Protein AF-A0A671M899-F1 (afdb_monomer)

Nearest PDB structures (foldseek):
  8any-assembly1_AP  TM=9.718E-01  e=7.299E-13  Homo sapiens
  8csq-assembly1_P  TM=9.577E-01  e=1.074E-12  Homo sapiens
  7pnt-assembly1_P  TM=9.454E-01  e=8.853E-13  Mus musculus
  8csp-assembly1_P  TM=9.654E-01  e=3.207E-12  Homo sapiens
  6ydw-assembly1_AR  TM=9.654E-01  e=4.424E-12  Sus scrofa

Secondary structure (DSSP, 8-state):
--SSSSSSSSSSSSHHHHHHHHHHHHHHHHHHHHHHTTSS-TTHHHHHHHHHHHHS-----------------TTTHHHHHHHHHSPP----TTPPPPPPPTTTTS---TT-HHHHHTTB-TTT-PBPPHHHH---HHHHHHHHHHHHHHHHTTSS-SSS--GGGTTS--TT------

Organism: NCBI:txid1608454

Structure (mmCIF, N/CA/C/O backbone):
data_AF-A0A671M899-F1
#
_entry.id   AF-A0A671M899-F1
#
loop_
_atom_site.group_PDB
_atom_site.id
_atom_site.type_symbol
_atom_site.label_atom_id
_atom_site.label_alt_id
_atom_site.label_comp_id
_atom_site.label_asym_id
_atom_site.label_entity_id
_atom_site.label_seq_id
_atom_site.pdbx_PDB_ins_code
_atom_site.Cartn_x
_atom_site.Cartn_y
_atom_site.Cartn_z
_atom_site.occupancy
_atom_site.B_iso_or_equiv
_atom_site.auth_seq_id
_atom_site.auth_comp_id
_atom_site.auth_asym_id
_atom_site.auth_atom_id
_atom_site.pdbx_PDB_model_num
ATOM 1 N N . MET A 1 1 ? -84.844 -19.244 59.904 1.00 45.00 1 MET A N 1
ATOM 2 C CA . MET A 1 1 ? -83.702 -19.918 59.243 1.00 45.00 1 MET A CA 1
ATOM 3 C C . MET A 1 1 ? -84.105 -20.244 57.817 1.00 45.00 1 MET A C 1
ATOM 5 O O . MET A 1 1 ? -85.262 -20.570 57.625 1.00 45.00 1 MET A O 1
ATOM 9 N N . HIS A 1 2 ? -83.164 -20.160 56.875 1.00 42.81 2 HIS A N 1
ATOM 10 C CA . HIS A 1 2 ? -83.337 -20.253 55.416 1.00 42.81 2 HIS A CA 1
ATOM 11 C C . HIS A 1 2 ? -83.950 -19.025 54.746 1.00 42.81 2 HIS A C 1
ATOM 13 O O . HIS A 1 2 ? -85.154 -18.964 54.584 1.00 42.81 2 HIS A O 1
ATOM 19 N N . LEU A 1 3 ? -83.096 -18.075 54.341 1.00 40.50 3 LEU A N 1
ATOM 20 C CA . LEU A 1 3 ? -83.142 -17.388 53.032 1.00 40.50 3 LEU A CA 1
ATOM 21 C C . LEU A 1 3 ? -81.912 -16.453 52.849 1.00 40.50 3 LEU A C 1
ATOM 23 O O . LEU A 1 3 ? -82.022 -15.339 52.360 1.00 40.50 3 LEU A O 1
ATOM 27 N N . GLN A 1 4 ? -80.707 -16.903 53.235 1.00 41.50 4 GLN A N 1
ATOM 28 C CA . GLN A 1 4 ? -79.432 -16.211 52.929 1.00 41.50 4 GLN A CA 1
ATOM 29 C C . GLN A 1 4 ? -78.474 -17.037 52.045 1.00 41.50 4 GLN A C 1
ATOM 31 O O . GLN A 1 4 ? -77.418 -16.551 51.656 1.00 41.50 4 GLN A O 1
ATOM 36 N N . ASN A 1 5 ? -78.849 -18.259 51.650 1.00 44.91 5 ASN A N 1
ATOM 37 C CA . ASN A 1 5 ? -77.944 -19.184 50.950 1.00 44.91 5 ASN A CA 1
ATOM 38 C C . ASN A 1 5 ? -78.045 -19.192 49.413 1.00 44.91 5 ASN A C 1
ATOM 40 O O . ASN A 1 5 ? -77.385 -20.010 48.783 1.00 44.91 5 ASN A O 1
ATOM 44 N N . LEU A 1 6 ? -78.811 -18.289 48.785 1.00 43.47 6 LEU A N 1
ATOM 45 C CA . LEU A 1 6 ? -78.936 -18.262 47.315 1.00 43.47 6 LEU A CA 1
ATOM 46 C C . LEU A 1 6 ? -78.194 -17.110 46.615 1.00 43.47 6 LEU A C 1
ATOM 48 O O . LEU A 1 6 ? -77.945 -17.212 45.419 1.00 43.47 6 LEU A O 1
ATOM 52 N N . TYR A 1 7 ? -77.751 -16.068 47.328 1.00 40.59 7 TYR A N 1
ATOM 53 C CA . TYR A 1 7 ? -76.970 -14.977 46.714 1.00 40.59 7 TYR A CA 1
ATOM 54 C C . TYR A 1 7 ? -75.448 -15.202 46.727 1.00 40.59 7 TYR A C 1
ATOM 56 O O . TYR A 1 7 ? -74.736 -14.600 45.929 1.00 40.59 7 TYR A O 1
ATOM 64 N N . ASN A 1 8 ? -74.941 -16.118 47.559 1.00 37.00 8 ASN A N 1
ATOM 65 C CA . ASN A 1 8 ? -73.504 -16.419 47.629 1.00 37.00 8 ASN A CA 1
ATOM 66 C C . ASN A 1 8 ? -73.017 -17.446 46.594 1.00 37.00 8 ASN A C 1
ATOM 68 O O . ASN A 1 8 ? -71.815 -17.554 46.373 1.00 37.00 8 ASN A O 1
ATOM 72 N N . TYR A 1 9 ? -73.916 -18.157 45.905 1.00 42.44 9 TYR A N 1
ATOM 73 C CA . TYR A 1 9 ? -73.515 -19.130 44.878 1.00 42.44 9 TYR A CA 1
ATOM 74 C C . TYR A 1 9 ? -73.334 -18.534 43.476 1.00 42.44 9 TYR A C 1
ATOM 76 O O . TYR A 1 9 ? -72.800 -19.209 42.602 1.00 42.44 9 TYR A O 1
ATOM 84 N N . LYS A 1 10 ? -73.728 -17.271 43.250 1.00 39.06 10 LYS A N 1
ATOM 85 C CA . LYS A 1 10 ? -73.585 -16.617 41.937 1.00 39.06 10 LYS A CA 1
ATOM 86 C C . LYS A 1 10 ? -72.379 -15.678 41.825 1.00 39.06 10 LYS A C 1
ATOM 88 O O . LYS A 1 10 ? -71.948 -15.401 40.720 1.00 39.06 10 LYS A O 1
ATOM 93 N N . ILE A 1 11 ? -71.769 -15.274 42.943 1.00 37.56 11 ILE A N 1
ATOM 94 C CA . ILE A 1 11 ? -70.568 -14.409 42.954 1.00 37.56 11 ILE A CA 1
ATOM 95 C C . ILE A 1 11 ? -69.258 -15.229 42.919 1.00 37.56 11 ILE A C 1
ATOM 97 O O . ILE A 1 11 ? -68.191 -14.701 42.609 1.00 37.56 11 ILE A O 1
ATOM 101 N N . PHE A 1 12 ? -69.316 -16.548 43.142 1.00 33.88 12 PHE A N 1
ATOM 102 C CA . PHE A 1 12 ? -68.140 -17.427 43.061 1.00 33.88 12 PHE A CA 1
ATOM 103 C C . PHE A 1 12 ? -67.795 -17.886 41.626 1.00 33.88 12 PHE A C 1
ATOM 105 O O . PHE A 1 12 ? -66.789 -18.560 41.426 1.00 33.88 12 PHE A O 1
ATOM 112 N N . SER A 1 13 ? -68.591 -17.513 40.615 1.00 44.88 13 SER A N 1
ATOM 113 C CA . SER A 1 13 ? -68.366 -17.921 39.217 1.00 44.88 13 SER A CA 1
ATOM 114 C C . SER A 1 13 ? -67.675 -16.861 38.345 1.00 44.88 13 SER A C 1
ATOM 116 O O . SER A 1 13 ? -67.158 -17.208 37.284 1.00 44.88 13 SER A O 1
ATOM 118 N N . ASP A 1 14 ? -67.597 -15.599 38.781 1.00 48.31 14 ASP A N 1
ATOM 119 C CA . ASP A 1 14 ? -67.165 -14.496 37.900 1.00 48.31 14 ASP A CA 1
ATOM 120 C C . ASP A 1 14 ? -65.704 -14.054 38.121 1.00 48.31 14 ASP A C 1
ATOM 122 O O . ASP A 1 14 ? -65.098 -13.428 37.252 1.00 48.31 14 ASP A O 1
ATOM 126 N N . ASN A 1 15 ? -65.078 -14.455 39.235 1.00 48.59 15 ASN A N 1
ATOM 127 C CA . ASN A 1 15 ? -63.686 -14.097 39.548 1.00 48.59 15 ASN A CA 1
ATOM 128 C C . ASN A 1 15 ? -62.639 -15.071 38.973 1.00 48.59 15 ASN A C 1
ATOM 130 O O . ASN A 1 15 ? -61.484 -14.688 38.801 1.00 48.59 15 ASN A O 1
ATOM 134 N N . CYS A 1 16 ? -63.015 -16.310 38.624 1.00 48.72 16 CYS A N 1
ATOM 135 C CA . CYS A 1 16 ? -62.100 -17.250 37.956 1.00 48.72 16 CYS A CA 1
ATOM 136 C C . CYS A 1 16 ? -61.910 -16.921 36.469 1.00 48.72 16 CYS A C 1
ATOM 138 O O . CYS A 1 16 ? -60.809 -17.072 35.940 1.00 48.72 16 CYS A O 1
ATOM 140 N N . SER A 1 17 ? -62.952 -16.409 35.809 1.00 56.75 17 SER A N 1
ATOM 141 C CA . SER A 1 17 ? -62.917 -16.042 34.389 1.00 56.75 17 SER A CA 1
ATOM 142 C C . SER A 1 17 ? -61.986 -14.857 34.126 1.00 56.75 17 SER A C 1
ATOM 144 O O . SER A 1 17 ? -61.227 -14.873 33.163 1.00 56.75 17 SER A O 1
ATOM 146 N N . ILE A 1 18 ? -61.964 -13.859 35.016 1.00 62.44 18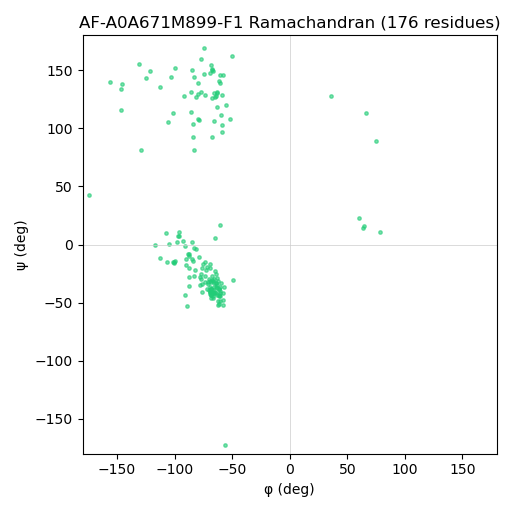 ILE A N 1
ATOM 147 C CA . ILE A 1 18 ? -61.099 -12.675 34.880 1.00 62.44 18 ILE A CA 1
ATOM 148 C C . ILE A 1 18 ? -59.623 -13.038 35.085 1.00 62.44 18 ILE A C 1
ATOM 150 O O . ILE A 1 18 ? -58.772 -12.572 34.332 1.00 62.44 18 ILE A O 1
ATOM 154 N N . ILE A 1 19 ? -59.308 -13.906 36.053 1.00 64.06 19 ILE A N 1
ATOM 155 C CA . ILE A 1 19 ? -57.927 -14.342 36.321 1.00 64.06 19 ILE A CA 1
ATOM 156 C C . ILE A 1 19 ? -57.396 -15.202 35.167 1.00 64.06 19 ILE A C 1
ATOM 158 O O . ILE A 1 19 ? -56.259 -15.010 34.734 1.00 64.06 19 ILE A O 1
ATOM 162 N N . LEU A 1 20 ? -58.223 -16.098 34.619 1.00 62.22 20 LEU A N 1
ATOM 163 C CA . LEU A 1 20 ? -57.879 -16.880 33.430 1.00 62.22 20 LEU A CA 1
ATOM 164 C C . LEU A 1 20 ? -57.673 -15.988 32.206 1.00 62.22 20 LEU A C 1
ATOM 166 O O . LEU A 1 20 ? -56.679 -16.154 31.508 1.00 62.22 20 LEU A O 1
ATOM 170 N N . LEU A 1 21 ? -58.538 -14.996 31.980 1.00 63.69 21 LEU A N 1
ATOM 171 C CA . LEU A 1 21 ? -58.365 -14.039 30.887 1.00 63.69 21 LEU A CA 1
ATOM 172 C C . LEU A 1 21 ? -57.105 -13.184 31.061 1.00 63.69 21 LEU A C 1
ATOM 174 O O . LEU A 1 21 ? -56.418 -12.937 30.077 1.00 63.69 21 LEU A O 1
ATOM 178 N N . TYR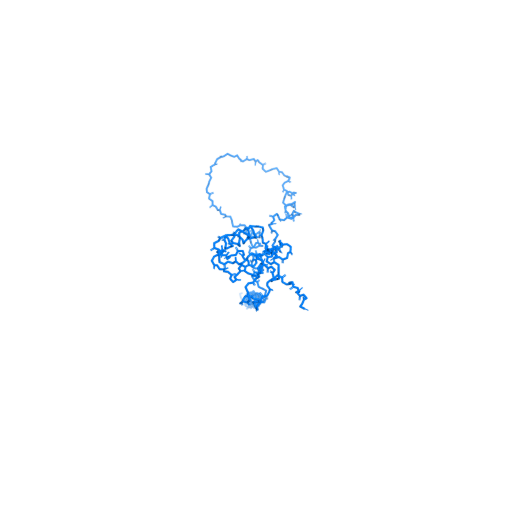 A 1 22 ? -56.739 -12.801 32.288 1.00 66.88 22 TYR A N 1
ATOM 179 C CA . TYR A 1 22 ? -55.498 -12.067 32.559 1.00 66.88 22 TYR A CA 1
ATOM 180 C C . TYR A 1 22 ? -54.251 -12.922 32.293 1.00 66.88 22 TYR A C 1
ATOM 182 O O . TYR A 1 22 ? -53.292 -12.449 31.685 1.00 66.88 22 TYR A O 1
ATOM 190 N N . PHE A 1 23 ? -54.265 -14.198 32.689 1.00 71.00 23 PHE A N 1
ATOM 191 C CA . PHE A 1 23 ? -53.175 -15.135 32.398 1.00 71.00 23 PHE A CA 1
ATOM 192 C C . PHE A 1 23 ? -53.051 -15.429 30.906 1.00 71.00 23 PHE A C 1
ATOM 194 O O . PHE A 1 23 ? -51.948 -15.447 30.369 1.00 71.00 23 PHE A O 1
ATOM 201 N N . ILE A 1 24 ? -54.180 -15.601 30.227 1.00 71.75 24 ILE A N 1
ATOM 202 C CA . ILE A 1 24 ? -54.243 -15.800 28.784 1.00 71.75 24 ILE A CA 1
ATOM 203 C C . ILE A 1 24 ? -53.736 -14.546 28.054 1.00 71.75 24 ILE A C 1
ATOM 205 O O . ILE A 1 24 ? -52.928 -14.668 27.139 1.00 71.75 24 ILE A O 1
ATOM 209 N N . PHE A 1 25 ? -54.094 -13.340 28.505 1.00 71.88 25 PHE A N 1
ATOM 210 C CA . PHE A 1 25 ? -53.586 -12.083 27.946 1.00 71.88 25 PHE A CA 1
ATOM 211 C C . PHE A 1 25 ? -52.075 -11.920 28.166 1.00 71.88 25 PHE A C 1
ATOM 213 O O . PHE A 1 25 ? -51.365 -11.520 27.248 1.00 71.88 25 PHE A O 1
ATOM 220 N N . ILE A 1 26 ? -51.552 -12.290 29.342 1.00 74.94 26 ILE A N 1
ATOM 221 C CA . ILE A 1 26 ? -50.107 -12.277 29.617 1.00 74.94 26 ILE A CA 1
ATOM 222 C C . ILE A 1 26 ? -49.370 -13.307 28.756 1.00 74.94 26 ILE A C 1
ATOM 224 O O . ILE A 1 26 ? -48.317 -12.986 28.212 1.00 74.94 26 ILE A O 1
ATOM 228 N N . ILE A 1 27 ? -49.918 -14.512 28.581 1.00 74.38 27 ILE A N 1
ATOM 229 C CA . ILE A 1 27 ? -49.317 -15.552 27.737 1.00 74.38 27 ILE A CA 1
ATOM 230 C C . ILE A 1 27 ? -49.346 -15.133 26.264 1.00 74.38 27 ILE A C 1
ATOM 232 O O . ILE A 1 27 ? -48.318 -15.237 25.601 1.00 74.38 27 ILE A O 1
ATOM 236 N N . TYR A 1 28 ? -50.456 -14.587 25.760 1.00 66.88 28 TYR A N 1
ATOM 237 C CA . TYR A 1 28 ? -50.531 -14.082 24.386 1.00 66.88 28 TYR A CA 1
ATOM 238 C C . TYR A 1 28 ? -49.627 -12.869 24.160 1.00 66.88 28 TYR A C 1
ATOM 240 O O . TYR A 1 28 ? -48.992 -12.780 23.114 1.00 66.88 28 TYR A O 1
ATOM 248 N N . HIS A 1 29 ? -49.485 -11.971 25.137 1.00 68.25 29 HIS A N 1
ATOM 249 C CA . HIS A 1 29 ? -48.561 -10.841 25.038 1.00 68.25 29 HIS A CA 1
ATOM 250 C C . HIS A 1 29 ? -47.092 -11.301 25.087 1.00 68.25 29 HIS A C 1
ATOM 252 O O . HIS A 1 29 ? -46.253 -10.779 24.358 1.00 68.25 29 HIS A O 1
ATOM 258 N N . TRP A 1 30 ? -46.769 -12.327 25.882 1.00 60.72 30 TRP A N 1
ATOM 259 C CA . TRP A 1 30 ? -45.437 -12.945 25.910 1.00 60.72 30 TRP A CA 1
ATOM 260 C C . TRP A 1 30 ? -45.132 -13.704 24.606 1.00 60.72 30 TRP A C 1
ATOM 262 O O . TRP A 1 30 ? -44.017 -13.630 24.082 1.00 60.72 30 TRP A O 1
ATOM 272 N N . PHE A 1 31 ? -46.130 -14.383 24.038 1.00 56.78 31 PHE A N 1
ATOM 273 C CA . PHE A 1 31 ? -46.022 -15.096 22.767 1.00 56.78 31 PHE A CA 1
ATOM 274 C C . PHE A 1 31 ? -45.848 -14.123 21.586 1.00 56.78 31 PHE A C 1
ATOM 276 O O . PHE A 1 31 ? -44.929 -14.283 20.787 1.00 56.78 31 PHE A O 1
ATOM 283 N N . PHE A 1 32 ? -46.615 -13.029 21.553 1.00 50.47 32 PHE A N 1
ATOM 284 C CA . PHE A 1 32 ? -46.525 -11.987 20.521 1.00 50.47 32 PHE A CA 1
ATOM 285 C C . PHE A 1 32 ? -45.213 -11.177 20.586 1.00 50.47 32 PHE A C 1
ATOM 287 O O . PHE A 1 32 ? -44.642 -10.791 19.561 1.00 50.47 32 PHE A O 1
ATOM 294 N N . ILE A 1 33 ? -44.659 -10.976 21.788 1.00 57.41 33 ILE A N 1
ATOM 295 C CA . ILE A 1 33 ? -43.305 -10.422 21.958 1.00 57.41 33 ILE A CA 1
ATOM 296 C C . ILE A 1 33 ? -42.228 -11.395 21.442 1.00 57.41 33 ILE A C 1
ATOM 298 O O . ILE A 1 33 ? -41.169 -10.952 21.001 1.00 57.41 33 ILE A O 1
ATOM 302 N N . SER A 1 34 ? -42.475 -12.708 21.440 1.00 53.78 34 SER A N 1
ATOM 303 C CA . SER A 1 34 ? -41.485 -13.687 20.968 1.00 53.78 34 SER A CA 1
ATOM 304 C C . SER A 1 34 ? -41.407 -13.765 19.437 1.00 53.78 34 SER A C 1
ATOM 306 O O . SER A 1 34 ? -40.308 -13.900 18.900 1.00 53.78 34 SER A O 1
ATOM 308 N N . GLU A 1 35 ? -42.520 -13.592 18.716 1.00 48.84 35 GLU A N 1
ATOM 309 C CA . GLU A 1 35 ? -42.527 -13.592 17.240 1.00 48.84 35 GLU A CA 1
ATOM 310 C C . GLU A 1 35 ? -41.935 -12.310 16.630 1.00 48.84 35 GLU A C 1
ATOM 312 O O . GLU A 1 35 ? -41.248 -12.358 15.607 1.00 48.84 35 GLU A O 1
ATOM 317 N N . THR A 1 36 ? -42.095 -11.159 17.290 1.00 46.78 36 THR A N 1
ATOM 318 C CA . THR A 1 36 ? -41.558 -9.872 16.803 1.00 46.78 36 THR A CA 1
ATOM 319 C C . THR A 1 36 ? -40.041 -9.717 16.992 1.00 46.78 36 THR A C 1
ATOM 321 O O . THR A 1 36 ? -39.410 -8.899 16.318 1.00 46.78 36 THR A O 1
ATOM 324 N N . PHE A 1 37 ? -39.410 -10.541 17.836 1.00 48.31 37 PHE A N 1
ATOM 325 C CA . PHE A 1 37 ? -37.958 -10.523 18.059 1.00 48.31 37 PHE A CA 1
ATOM 326 C C . PHE A 1 37 ? -37.140 -11.230 16.967 1.00 48.31 37 PHE A C 1
ATOM 328 O O . PHE A 1 37 ? -35.918 -11.081 16.934 1.00 48.31 37 PHE A O 1
ATOM 335 N N . CYS A 1 38 ? -37.777 -11.969 16.052 1.00 48.34 38 CYS A N 1
ATOM 336 C CA . CYS A 1 38 ? -37.057 -12.740 15.036 1.00 48.34 38 CYS A CA 1
ATOM 337 C C . CYS A 1 38 ? -36.655 -11.913 13.795 1.00 48.34 38 CYS A C 1
ATOM 339 O O . CYS A 1 38 ? -35.795 -12.343 13.029 1.00 48.34 38 CYS A O 1
ATOM 341 N N . GLN A 1 39 ? -37.221 -10.711 13.607 1.00 45.81 39 GLN A N 1
ATOM 342 C CA . GLN A 1 39 ? -36.907 -9.834 12.464 1.00 45.81 39 GLN A CA 1
ATOM 343 C C . GLN A 1 39 ? -35.929 -8.693 12.783 1.00 45.81 39 GLN A C 1
ATOM 345 O O . GLN A 1 39 ? -35.345 -8.110 11.869 1.00 45.81 39 GLN A O 1
ATOM 350 N N . LEU A 1 40 ? -35.682 -8.384 14.060 1.00 47.16 40 LEU A N 1
ATOM 351 C CA . LEU A 1 40 ? -34.706 -7.369 14.457 1.00 47.16 40 LEU A CA 1
ATOM 352 C C . LEU A 1 40 ? -33.452 -8.038 15.019 1.00 47.16 40 LEU A C 1
ATOM 354 O O . LEU A 1 40 ? -33.434 -8.537 16.138 1.00 47.16 40 LEU A O 1
ATOM 358 N N . GLY A 1 41 ? -32.393 -8.034 14.207 1.00 52.12 41 GLY A N 1
ATOM 359 C CA . GLY A 1 41 ? -31.116 -8.688 14.485 1.00 52.12 41 GLY A CA 1
ATOM 360 C C . GLY A 1 41 ? -30.404 -8.278 15.795 1.00 52.12 41 GLY A C 1
ATOM 361 O O . GLY A 1 41 ? -30.906 -7.494 16.603 1.00 52.12 41 GLY A O 1
ATOM 362 N N . PRO A 1 42 ? -29.158 -8.749 16.009 1.00 57.19 42 PRO A N 1
ATOM 363 C CA . PRO A 1 42 ? -28.474 -8.823 17.315 1.00 57.19 42 PRO A CA 1
ATOM 364 C C . PRO A 1 42 ? -28.162 -7.482 18.016 1.00 57.19 42 PRO A C 1
ATOM 366 O O . PRO A 1 42 ? -27.497 -7.463 19.052 1.00 57.19 42 PRO A O 1
ATOM 369 N N . LYS A 1 43 ? -28.613 -6.346 17.475 1.00 51.44 43 LYS A N 1
ATOM 370 C CA . LYS A 1 43 ? -28.422 -5.008 18.050 1.00 51.44 43 LYS A CA 1
ATOM 371 C C . LYS A 1 43 ? -29.464 -4.658 19.123 1.00 51.44 43 LYS A C 1
ATOM 373 O O . LYS A 1 43 ? -29.129 -3.904 20.034 1.00 51.44 43 LYS A O 1
ATOM 378 N N . LEU A 1 44 ? -30.677 -5.228 19.079 1.00 48.03 44 LEU A N 1
ATOM 379 C CA . LEU A 1 44 ? -31.740 -4.904 20.049 1.00 48.03 44 LEU A CA 1
ATOM 380 C C . LEU A 1 44 ? -31.565 -5.585 21.417 1.00 48.03 44 LEU A C 1
ATOM 382 O O . LEU A 1 44 ? -31.970 -5.041 22.445 1.00 48.03 44 LEU A O 1
ATOM 386 N N . THR A 1 45 ? -30.911 -6.748 21.464 1.00 56.72 45 THR A N 1
ATOM 387 C CA . THR A 1 45 ? -30.773 -7.556 22.690 1.00 56.72 45 THR A CA 1
ATOM 388 C C . THR A 1 45 ? -29.904 -6.886 23.759 1.00 56.72 45 THR A C 1
ATOM 390 O O . THR A 1 45 ? -30.157 -7.048 24.954 1.00 56.72 45 THR A O 1
ATOM 393 N N . LYS A 1 46 ? -28.915 -6.069 23.364 1.00 57.06 46 LYS A N 1
ATOM 394 C CA . LYS A 1 46 ? -28.097 -5.279 24.304 1.00 57.06 46 LYS A CA 1
ATOM 395 C C . LYS A 1 46 ? -28.894 -4.154 24.962 1.00 57.06 46 LYS A C 1
ATOM 397 O O . LYS A 1 46 ? -28.750 -3.938 26.162 1.00 57.06 46 LYS A O 1
ATOM 402 N N . VAL A 1 47 ? -29.744 -3.474 24.194 1.00 59.06 47 VAL A N 1
ATOM 403 C CA . VAL A 1 47 ? -30.564 -2.357 24.686 1.00 59.06 47 VAL A CA 1
ATOM 404 C C . VAL A 1 47 ? -31.641 -2.871 25.646 1.00 59.06 47 VAL A C 1
ATOM 406 O O . VAL A 1 47 ? -31.808 -2.316 26.729 1.00 59.06 47 VAL A O 1
ATOM 409 N N . PHE A 1 48 ? -32.288 -3.995 25.320 1.00 57.38 48 PHE A N 1
ATOM 410 C CA . PHE A 1 48 ? -33.323 -4.598 26.168 1.00 57.38 48 PHE A CA 1
ATOM 411 C C . PHE A 1 48 ? -32.762 -5.137 27.499 1.00 57.38 48 PHE A C 1
ATOM 413 O O . PHE A 1 48 ? -33.324 -4.901 28.569 1.00 57.38 48 PHE A O 1
ATOM 420 N N . ARG A 1 49 ? -31.588 -5.790 27.464 1.00 58.84 49 ARG A N 1
ATOM 421 C CA . ARG A 1 49 ? -30.883 -6.264 28.671 1.00 58.84 49 ARG A CA 1
ATOM 422 C C . ARG A 1 49 ? -30.381 -5.114 29.552 1.00 58.84 49 ARG A C 1
ATOM 424 O O . ARG A 1 49 ? -30.314 -5.262 30.770 1.00 58.84 49 ARG A O 1
ATOM 431 N N . MET A 1 50 ? -30.034 -3.974 28.952 1.00 60.34 50 MET A N 1
ATOM 432 C CA . MET A 1 50 ? -29.667 -2.755 29.676 1.00 60.34 50 MET A CA 1
ATOM 433 C C . MET A 1 50 ? -30.877 -2.147 30.397 1.00 60.34 50 MET A C 1
ATOM 435 O O . MET A 1 50 ? -30.775 -1.844 31.583 1.00 60.34 50 MET A O 1
ATOM 439 N N . TYR A 1 51 ? -32.029 -2.044 29.723 1.00 55.81 51 TYR A N 1
ATOM 440 C CA . TYR A 1 51 ? -33.265 -1.517 30.315 1.00 55.81 51 TYR A CA 1
ATOM 441 C C . TYR A 1 51 ? -33.743 -2.338 31.521 1.00 55.81 51 TYR A C 1
ATOM 443 O O . TYR A 1 51 ? -34.086 -1.766 32.554 1.00 55.81 51 TYR A O 1
ATOM 451 N N . LEU A 1 52 ? -33.680 -3.673 31.445 1.00 62.50 52 LEU A N 1
ATOM 452 C CA . LEU A 1 52 ? -34.039 -4.548 32.571 1.00 62.50 52 LEU A CA 1
ATOM 453 C C . LEU A 1 52 ? -33.125 -4.371 33.798 1.00 62.50 52 LEU A C 1
ATOM 455 O O . LEU A 1 52 ? -33.608 -4.436 34.924 1.00 62.50 52 LEU A O 1
ATOM 459 N N . ASN A 1 53 ? -31.830 -4.099 33.606 1.00 58.28 53 ASN A N 1
ATOM 460 C CA . ASN A 1 53 ? -30.900 -3.852 34.718 1.00 58.28 53 ASN A CA 1
ATOM 461 C C . ASN A 1 53 ? -31.097 -2.478 35.381 1.00 58.28 53 ASN A C 1
ATOM 463 O O . ASN A 1 53 ? -30.773 -2.328 36.558 1.00 58.28 53 ASN A O 1
ATOM 467 N N . ILE A 1 54 ? -31.609 -1.489 34.639 1.00 63.75 54 ILE A N 1
ATOM 468 C CA . ILE A 1 54 ? -31.967 -0.164 35.169 1.00 63.75 54 ILE A CA 1
ATOM 469 C C . ILE A 1 54 ? -33.285 -0.243 35.958 1.00 63.75 54 ILE A C 1
ATOM 471 O O . ILE A 1 54 ? -33.385 0.343 37.032 1.00 63.75 54 ILE A O 1
ATOM 475 N N . LEU A 1 55 ? -34.273 -0.995 35.457 1.00 54.66 55 LEU A N 1
ATOM 476 C CA . LEU A 1 55 ? -35.592 -1.149 36.090 1.00 54.66 55 LEU A CA 1
ATOM 477 C C . LEU A 1 55 ? -35.592 -2.105 37.297 1.00 54.66 55 LEU A C 1
ATOM 479 O O . LEU A 1 55 ? -36.362 -1.899 38.231 1.00 54.66 55 LEU A O 1
ATOM 483 N N . PHE A 1 56 ? -34.713 -3.113 37.321 1.00 45.53 56 PHE A N 1
ATOM 484 C CA . PHE A 1 56 ? -34.574 -4.057 38.434 1.00 45.53 56 PHE A CA 1
ATOM 485 C C . PHE A 1 56 ? -33.107 -4.175 38.879 1.00 45.53 56 PHE A C 1
ATOM 487 O O . PHE A 1 56 ? -32.412 -5.128 38.505 1.00 45.53 56 PHE A O 1
ATOM 494 N N . PRO A 1 57 ? -32.596 -3.244 39.708 1.00 48.38 57 PRO A N 1
ATOM 495 C CA . PRO A 1 57 ? -31.273 -3.392 40.293 1.00 48.38 57 PRO A CA 1
ATOM 496 C C . PRO A 1 57 ? -31.282 -4.599 41.239 1.00 48.38 57 PRO A C 1
ATOM 498 O O . PRO A 1 57 ? -31.835 -4.558 42.339 1.00 48.38 57 PRO A O 1
ATOM 501 N N . LYS A 1 58 ? -30.663 -5.708 40.816 1.00 49.84 58 LYS A N 1
ATOM 502 C CA . LYS A 1 58 ? -30.459 -6.891 41.660 1.00 49.84 58 LYS A CA 1
ATOM 503 C C . LYS A 1 58 ? -29.651 -6.463 42.888 1.00 49.84 58 LYS A C 1
ATOM 505 O O . LYS A 1 58 ? -28.438 -6.284 42.781 1.00 49.84 58 LYS A O 1
ATOM 510 N N . LYS A 1 59 ? -30.306 -6.300 44.048 1.00 42.72 59 LYS A N 1
ATOM 511 C CA . LYS A 1 59 ? -29.629 -6.109 45.339 1.00 42.72 59 LYS A CA 1
ATOM 512 C C . LYS A 1 59 ? -28.748 -7.327 45.584 1.00 42.72 59 LYS A C 1
ATOM 514 O O . LYS A 1 59 ? -29.205 -8.384 46.010 1.00 42.72 59 LYS A O 1
ATOM 519 N N . ARG A 1 60 ? -27.471 -7.194 45.245 1.00 38.66 60 ARG A N 1
ATOM 520 C CA . ARG A 1 60 ? -26.452 -8.192 45.530 1.00 38.66 60 ARG A CA 1
ATOM 521 C C . ARG A 1 60 ? -25.998 -7.924 46.960 1.00 38.66 60 ARG A C 1
ATOM 523 O O . ARG A 1 60 ? -25.164 -7.059 47.196 1.00 38.66 60 ARG A O 1
ATOM 530 N N . GLY A 1 61 ? -26.622 -8.605 47.916 1.00 39.03 61 GLY A N 1
ATOM 531 C CA . GLY A 1 61 ? -26.164 -8.585 49.298 1.00 39.03 61 GLY A CA 1
ATOM 532 C C . GLY A 1 61 ? -24.783 -9.230 49.407 1.00 39.03 61 GLY A C 1
ATOM 533 O O . GLY A 1 61 ? -24.597 -10.360 48.953 1.00 39.03 61 GLY A O 1
ATOM 534 N N . ARG A 1 62 ? -23.826 -8.519 50.014 1.00 34.91 62 ARG A N 1
ATOM 535 C CA . ARG A 1 62 ? -22.702 -9.112 50.751 1.00 34.91 62 ARG A CA 1
ATOM 536 C C . ARG A 1 62 ? -22.158 -8.109 51.786 1.00 34.91 62 ARG A C 1
ATOM 538 O O . ARG A 1 62 ? -22.124 -6.915 51.522 1.00 34.91 62 ARG A O 1
ATOM 545 N N . SER A 1 63 ? -21.834 -8.674 52.949 1.00 29.89 63 SER A N 1
ATOM 546 C CA . SER A 1 63 ? -21.668 -8.147 54.317 1.00 29.89 63 SER A CA 1
ATOM 547 C C . SER A 1 63 ? -20.781 -6.910 54.583 1.00 29.89 63 SER A C 1
ATOM 549 O O . SER A 1 63 ? -19.918 -6.558 53.788 1.00 29.89 63 SER A O 1
ATOM 551 N N . LEU A 1 64 ? -21.026 -6.325 55.767 1.00 36.62 64 LEU A N 1
ATOM 552 C CA . LEU A 1 64 ? -20.529 -5.089 56.394 1.00 36.62 64 LEU A CA 1
ATOM 553 C C . LEU A 1 64 ? -19.040 -5.071 56.795 1.00 36.62 64 LEU A C 1
ATOM 555 O O . LEU A 1 64 ? -18.544 -6.090 57.262 1.00 36.62 64 LEU A O 1
ATOM 559 N N . THR A 1 65 ? -18.448 -3.866 56.857 1.00 23.34 65 THR A N 1
ATOM 560 C CA . THR A 1 65 ? -17.703 -3.374 58.042 1.00 23.34 65 THR A CA 1
ATOM 561 C C . THR A 1 65 ? -17.856 -1.848 58.208 1.00 23.34 65 THR A C 1
ATOM 563 O O . THR A 1 65 ? -17.444 -1.086 57.343 1.00 23.34 65 THR A O 1
ATOM 566 N N . THR A 1 66 ? -18.487 -1.464 59.322 1.00 28.83 66 THR A N 1
ATOM 567 C CA . THR A 1 66 ? -18.295 -0.312 60.233 1.00 28.83 66 THR A CA 1
ATOM 568 C C . THR A 1 66 ? -17.882 1.090 59.729 1.00 28.83 66 THR A C 1
ATOM 570 O O . THR A 1 66 ? -16.813 1.282 59.164 1.00 28.83 66 THR A O 1
ATOM 573 N N . SER A 1 67 ? -18.688 2.082 60.162 1.00 33.91 67 SER A N 1
ATOM 574 C CA . SER A 1 67 ? -18.531 3.558 60.129 1.00 33.91 67 SER A CA 1
ATOM 575 C C . SER A 1 67 ? -18.527 4.179 58.721 1.00 33.91 67 SER A C 1
ATOM 577 O O . SER A 1 67 ? -17.633 3.928 57.937 1.00 33.91 67 SER A O 1
ATOM 579 N N . GLN A 1 68 ? -19.490 4.986 58.278 1.00 30.50 68 GLN A N 1
ATOM 580 C CA . GLN A 1 68 ? -20.266 6.016 58.962 1.00 30.50 68 GLN A CA 1
ATOM 581 C C . GLN A 1 68 ? -21.687 6.061 58.368 1.00 30.50 68 GLN A C 1
ATOM 583 O O . GLN A 1 68 ? -21.860 6.045 57.151 1.00 30.50 68 GLN A O 1
ATOM 588 N N . GLN A 1 69 ? -22.713 6.114 59.217 1.00 34.47 69 GLN A N 1
ATOM 589 C CA . GLN A 1 69 ? -24.047 6.551 58.804 1.00 34.47 69 GLN A CA 1
ATOM 590 C C . GLN A 1 69 ? -24.065 8.081 58.870 1.00 34.47 69 GLN A C 1
ATOM 592 O O . GLN A 1 69 ? -24.133 8.645 59.959 1.00 34.47 69 GLN A O 1
ATOM 597 N N . GLU A 1 70 ? -23.988 8.754 57.721 1.00 37.44 70 GLU A N 1
ATOM 598 C CA . GLU A 1 70 ? -24.413 10.154 57.627 1.00 37.44 70 GLU A CA 1
ATOM 599 C C . GLU A 1 70 ? -25.953 10.203 57.580 1.00 37.44 70 GLU A C 1
ATOM 601 O O . GLU A 1 70 ? -26.567 9.453 56.811 1.00 37.44 70 GLU A O 1
ATOM 606 N N . PRO A 1 71 ? -26.615 11.043 58.399 1.00 39.25 71 PRO A N 1
ATOM 607 C CA . PRO A 1 71 ? -28.069 11.133 58.412 1.00 39.25 71 PRO A CA 1
ATOM 608 C C . PRO A 1 71 ? -28.596 11.720 57.092 1.00 39.25 71 PRO A C 1
ATOM 610 O O . PRO A 1 71 ? -28.204 12.817 56.690 1.00 39.25 71 PRO A O 1
ATOM 613 N N . LEU A 1 72 ? -29.527 10.999 56.453 1.00 46.22 72 LEU A N 1
ATOM 614 C CA . LEU A 1 72 ? -30.305 11.438 55.286 1.00 46.22 72 LEU A CA 1
ATOM 615 C C . LEU A 1 72 ? -30.955 12.802 55.564 1.00 46.22 72 LEU A C 1
ATOM 617 O O . LEU A 1 72 ? -31.911 12.906 56.338 1.00 46.22 72 LEU A O 1
ATOM 621 N N . LYS A 1 73 ? -30.444 13.859 54.923 1.00 43.75 73 LYS A N 1
ATOM 622 C CA . LYS A 1 73 ? -31.076 15.180 54.950 1.00 43.75 73 LYS A CA 1
ATOM 623 C C . LYS A 1 73 ? -32.180 15.249 53.898 1.00 43.75 73 LYS A C 1
ATOM 625 O O . LYS A 1 73 ? -32.074 14.727 52.798 1.00 43.75 73 LYS A O 1
ATOM 630 N N . LYS A 1 74 ? -33.242 15.969 54.255 1.00 47.16 74 LYS A N 1
ATOM 631 C CA . LYS A 1 74 ? -34.544 16.140 53.579 1.00 47.16 74 LYS A CA 1
ATOM 632 C C . LYS A 1 74 ? -34.501 16.751 52.153 1.00 47.16 74 LYS A C 1
ATOM 634 O O . LYS A 1 74 ? -35.527 17.216 51.673 1.00 47.16 74 LYS A O 1
ATOM 639 N N . GLY A 1 75 ? -33.344 16.773 51.482 1.00 49.38 75 GLY A N 1
ATOM 640 C CA . GLY A 1 75 ? -33.120 17.361 50.152 1.00 49.38 75 GLY A CA 1
ATOM 641 C C . GLY A 1 75 ? -32.974 16.359 48.993 1.00 49.38 75 GLY A C 1
ATOM 642 O O . GLY A 1 75 ? -32.805 16.773 47.848 1.00 49.38 75 GLY A O 1
ATOM 643 N N . ASP A 1 76 ? -33.062 15.052 49.247 1.00 55.16 76 ASP A N 1
ATOM 644 C CA . ASP A 1 76 ? -32.626 14.021 48.287 1.00 55.16 76 ASP A CA 1
ATOM 645 C C . ASP A 1 76 ? -33.621 13.672 47.161 1.00 55.16 76 ASP A C 1
ATOM 647 O O . ASP A 1 76 ? -33.277 12.933 46.235 1.00 55.16 76 ASP A O 1
ATOM 651 N N . MET A 1 77 ? -34.825 14.251 47.156 1.00 50.56 77 MET A N 1
ATOM 652 C CA . MET A 1 77 ? -35.792 14.047 46.063 1.00 50.56 77 MET A CA 1
ATOM 653 C C . MET A 1 77 ? -35.358 14.726 44.753 1.00 50.56 77 MET A C 1
ATOM 655 O O . MET A 1 77 ? -35.629 14.212 43.668 1.00 50.56 77 MET A O 1
ATOM 659 N N . ILE A 1 78 ? -34.613 15.835 44.833 1.00 57.25 78 ILE A N 1
ATOM 660 C CA . ILE A 1 78 ? -34.084 16.526 43.645 1.00 57.25 78 ILE A CA 1
ATOM 661 C C . ILE A 1 78 ? -32.965 15.692 43.003 1.00 57.25 78 ILE A C 1
ATOM 663 O O . ILE A 1 78 ? -32.842 15.650 41.783 1.00 57.25 78 ILE A O 1
ATOM 667 N N . ARG A 1 79 ? -32.192 14.944 43.801 1.00 54.62 79 ARG A N 1
ATOM 668 C CA . ARG A 1 79 ? -31.090 14.099 43.315 1.00 54.62 79 ARG A CA 1
ATOM 669 C C . ARG A 1 79 ? -31.589 12.871 42.542 1.00 54.62 79 ARG A C 1
ATOM 671 O O . ARG A 1 79 ? -30.964 12.482 41.558 1.00 54.62 79 ARG A O 1
ATOM 678 N N . PHE A 1 80 ? -32.736 12.313 42.938 1.00 53.72 80 PHE A N 1
ATOM 679 C CA . PHE A 1 80 ? -33.422 11.240 42.205 1.00 53.72 80 PHE A CA 1
ATOM 680 C C . PHE A 1 80 ? -34.030 11.727 40.881 1.00 53.72 80 PHE A C 1
ATOM 682 O O . PHE A 1 80 ? -33.936 11.033 39.870 1.00 53.72 80 PHE A O 1
ATOM 689 N N . PHE A 1 81 ? -34.597 12.937 40.860 1.00 52.97 81 PHE A N 1
ATOM 690 C CA . PHE A 1 81 ? -35.167 13.527 39.643 1.00 52.97 81 PHE A CA 1
ATOM 691 C C . PHE A 1 81 ? -34.079 13.950 38.640 1.00 52.97 81 PHE A C 1
ATOM 693 O O . PHE A 1 81 ? -34.191 13.712 37.438 1.00 52.97 81 PHE A O 1
ATOM 700 N N . ILE A 1 82 ? -32.962 14.489 39.140 1.00 55.62 82 ILE A N 1
ATOM 701 C CA . ILE A 1 82 ? -31.778 14.826 38.342 1.00 55.62 82 ILE A CA 1
ATOM 702 C C . ILE A 1 82 ? -31.132 13.572 37.731 1.00 55.62 82 ILE A C 1
ATOM 704 O O . ILE A 1 82 ? -30.651 13.645 36.604 1.00 55.62 82 ILE A O 1
ATOM 708 N N . PHE A 1 83 ? -31.171 12.407 38.387 1.00 52.34 83 PHE A N 1
ATOM 709 C CA . PHE A 1 83 ? -30.644 11.157 37.819 1.00 52.34 83 PHE A CA 1
ATOM 710 C C . PHE A 1 83 ? -31.374 10.709 36.535 1.00 52.34 83 PHE A C 1
ATOM 712 O O . PHE A 1 83 ? -30.735 10.157 35.645 1.00 52.34 83 PHE A O 1
ATOM 719 N N . PHE A 1 84 ? -32.674 10.994 36.395 1.00 52.78 84 PHE A N 1
ATOM 720 C CA . PHE A 1 84 ? -33.452 10.652 35.192 1.00 52.78 84 PHE A CA 1
ATOM 721 C C . PHE A 1 84 ? -33.304 11.657 34.037 1.00 52.78 84 PHE A C 1
ATOM 723 O O . PHE A 1 84 ? -33.533 11.297 32.885 1.00 52.78 84 PHE A O 1
ATOM 730 N N . LEU A 1 85 ? -32.906 12.901 34.327 1.00 60.97 85 LEU A N 1
ATOM 731 C CA . LEU A 1 85 ? -32.681 13.954 33.324 1.00 60.97 85 LEU A CA 1
ATOM 732 C C . LEU A 1 85 ? -31.255 13.971 32.758 1.00 60.97 85 LEU A C 1
ATOM 734 O O . LEU A 1 85 ? -30.985 14.695 31.801 1.00 60.97 85 LEU A O 1
ATOM 738 N N . HIS A 1 86 ? -30.336 13.186 33.324 1.00 70.31 86 HIS A N 1
ATOM 739 C CA . HIS A 1 86 ? -28.980 13.089 32.800 1.00 70.31 86 HIS A CA 1
ATOM 740 C C . HIS A 1 86 ? -28.878 11.944 31.788 1.00 70.31 86 HIS A C 1
ATOM 742 O O . HIS A 1 86 ? -29.229 10.808 32.116 1.00 70.31 86 HIS A O 1
ATOM 748 N N . PRO A 1 87 ? -28.361 12.199 30.570 1.00 76.44 87 PRO A N 1
ATOM 749 C CA . PRO A 1 87 ? -28.109 11.132 29.619 1.00 76.44 87 PRO A CA 1
ATOM 750 C C . PRO A 1 87 ? -27.141 10.128 30.248 1.00 76.44 87 PRO A C 1
ATOM 752 O O . PRO A 1 87 ? -26.077 10.491 30.759 1.00 76.44 87 PRO A O 1
ATOM 755 N N . ILE A 1 88 ? -27.527 8.853 30.214 1.00 79.94 88 ILE A N 1
ATOM 756 C CA . ILE A 1 88 ? -26.696 7.744 30.678 1.00 79.94 88 ILE A CA 1
ATOM 757 C C . ILE A 1 88 ? -25.367 7.830 29.922 1.00 79.94 88 ILE A C 1
ATOM 759 O O . ILE A 1 88 ? -25.342 7.777 28.691 1.00 79.94 88 ILE A O 1
ATOM 763 N N . LYS A 1 89 ? -24.251 7.977 30.648 1.00 81.56 89 LYS A N 1
ATOM 764 C CA . LYS A 1 89 ? -22.910 7.926 30.053 1.00 81.56 89 LYS A CA 1
ATOM 765 C C . LYS A 1 89 ? -22.655 6.497 29.573 1.00 81.56 89 LYS A C 1
ATOM 767 O O . LYS A 1 89 ? -22.222 5.647 30.345 1.00 81.56 89 LYS A O 1
ATOM 772 N N . MET A 1 90 ? -22.963 6.237 28.308 1.00 80.19 90 MET A N 1
ATOM 773 C CA . MET A 1 90 ? -22.743 4.960 27.631 1.00 80.19 90 MET A CA 1
ATOM 774 C C . MET A 1 90 ? -21.846 5.152 26.405 1.00 80.19 90 MET A C 1
ATOM 776 O O . MET A 1 90 ? -21.863 6.207 25.770 1.00 80.19 90 MET A O 1
ATOM 780 N N . GLU A 1 91 ? -21.058 4.132 26.055 1.00 85.19 91 GLU A N 1
ATOM 781 C CA . GLU A 1 91 ? -20.367 4.105 24.762 1.00 85.19 91 GLU A CA 1
ATOM 782 C C . GLU A 1 91 ? -21.398 4.107 23.626 1.00 85.19 91 GLU A C 1
ATOM 784 O O . GLU A 1 91 ? -22.435 3.451 23.732 1.00 85.19 91 GLU A O 1
ATOM 789 N N . ASN A 1 92 ? -21.121 4.839 22.539 1.00 88.12 92 ASN A N 1
ATOM 790 C CA . ASN A 1 92 ? -22.063 4.992 21.428 1.00 88.12 92 ASN A CA 1
ATOM 791 C C . ASN A 1 92 ? -22.414 3.617 20.810 1.00 88.12 92 ASN A C 1
ATOM 793 O O . ASN A 1 92 ? -21.563 3.022 20.139 1.00 88.12 92 ASN A O 1
ATOM 797 N N . PRO A 1 93 ? -23.661 3.128 20.960 1.00 87.12 93 PRO A N 1
ATOM 798 C CA . PRO A 1 93 ? -24.068 1.810 20.473 1.00 87.12 93 PRO A CA 1
ATOM 799 C C . PRO A 1 93 ? -24.221 1.757 18.943 1.00 87.12 93 PRO A C 1
ATOM 801 O O . PRO A 1 93 ? -24.264 0.672 18.365 1.00 87.12 93 PRO A O 1
ATOM 804 N N . TYR A 1 94 ? -24.275 2.914 18.277 1.00 91.06 94 TYR A N 1
ATOM 805 C CA . TYR A 1 94 ? -24.365 3.045 16.822 1.00 91.06 94 TYR A CA 1
ATOM 806 C C . TYR A 1 94 ? -22.995 3.185 16.148 1.00 91.06 94 TYR A C 1
ATOM 808 O O . TYR A 1 94 ? -22.924 3.351 14.930 1.00 91.06 94 TYR A O 1
ATOM 816 N N . LYS A 1 95 ? -21.895 3.113 16.912 1.00 92.75 95 LYS A N 1
ATOM 817 C CA . LYS A 1 95 ? -20.540 3.193 16.362 1.00 92.75 95 LYS A CA 1
ATOM 818 C C . LYS A 1 95 ? -20.286 2.014 15.421 1.00 92.75 95 LYS A C 1
ATOM 820 O O . LYS A 1 95 ? -20.305 0.853 15.831 1.00 92.75 95 LYS A O 1
ATOM 825 N N . THR A 1 96 ? -20.035 2.319 14.152 1.00 90.19 96 THR A N 1
ATOM 826 C CA . THR A 1 96 ? -19.611 1.324 13.167 1.00 90.19 96 THR A CA 1
ATOM 827 C C . THR A 1 96 ? -18.196 0.834 13.481 1.00 90.19 96 THR A C 1
ATOM 829 O O . THR A 1 96 ? -17.380 1.596 14.017 1.00 90.19 96 THR A O 1
ATOM 832 N N . PRO A 1 97 ? -17.881 -0.442 13.183 1.00 87.81 97 PRO A N 1
ATOM 833 C CA . PRO A 1 97 ? -16.525 -0.935 13.350 1.00 87.81 97 PRO A CA 1
ATOM 834 C C . PRO A 1 97 ? -15.567 -0.124 12.465 1.00 87.81 97 PRO A C 1
ATOM 836 O O . PRO A 1 97 ? -15.951 0.315 11.374 1.00 87.81 97 PRO A O 1
ATOM 839 N N . PRO A 1 98 ? -14.323 0.098 12.918 1.00 88.50 98 PRO A N 1
ATOM 840 C CA . PRO A 1 98 ? -13.344 0.817 12.121 1.00 88.50 98 PRO A CA 1
ATOM 841 C C . PRO A 1 98 ? -13.090 0.071 10.808 1.00 88.50 98 PRO A C 1
ATOM 843 O O . PRO A 1 98 ? -12.971 -1.154 10.788 1.00 88.50 98 PRO A O 1
ATOM 846 N N . LYS A 1 99 ? -12.984 0.821 9.708 1.00 89.69 99 LYS A N 1
ATOM 847 C CA . LYS A 1 99 ? -12.635 0.258 8.400 1.00 89.69 99 LYS A CA 1
ATOM 848 C C . LYS A 1 99 ? -11.222 -0.325 8.464 1.00 89.69 99 LYS A C 1
ATOM 850 O O . LYS A 1 99 ? -10.284 0.362 8.869 1.00 89.69 99 LYS A O 1
ATOM 855 N N . THR A 1 100 ? -11.069 -1.578 8.054 1.00 91.69 100 THR A N 1
ATOM 856 C CA . THR A 1 100 ? -9.774 -2.260 7.970 1.00 91.69 100 THR A CA 1
ATOM 857 C C . THR A 1 100 ? -9.255 -2.260 6.537 1.00 91.69 100 THR A C 1
ATOM 859 O O . THR A 1 100 ? -10.024 -2.245 5.581 1.00 91.69 100 THR A O 1
ATOM 862 N N . CYS A 1 101 ? -7.933 -2.293 6.387 1.00 90.94 101 CYS A N 1
ATOM 863 C CA . CYS A 1 101 ? -7.274 -2.452 5.097 1.00 90.94 101 CYS A CA 1
ATOM 864 C C . CYS A 1 101 ? -7.304 -3.907 4.607 1.00 90.94 101 CYS A C 1
ATOM 866 O O . CYS A 1 101 ? -7.395 -4.829 5.417 1.00 90.94 101 CYS A O 1
ATOM 868 N N . ILE A 1 102 ? -7.113 -4.108 3.300 1.00 89.81 102 ILE A N 1
ATOM 869 C CA . ILE A 1 102 ? -7.114 -5.430 2.642 1.00 89.81 102 ILE A CA 1
ATOM 870 C C . ILE A 1 102 ? -6.060 -6.376 3.257 1.00 89.81 102 ILE A C 1
ATOM 872 O O . ILE A 1 102 ? -6.301 -7.561 3.444 1.00 89.81 102 ILE A O 1
ATOM 876 N N . LEU A 1 103 ? -4.901 -5.834 3.645 1.00 92.88 103 LEU A N 1
ATOM 877 C CA . LEU A 1 103 ? -3.752 -6.589 4.169 1.00 92.88 103 LEU A CA 1
ATOM 878 C C . LEU A 1 103 ? -3.661 -6.642 5.702 1.00 92.88 103 LEU A C 1
ATOM 880 O O . LEU A 1 103 ? -2.649 -7.078 6.247 1.00 92.88 103 LEU A O 1
ATOM 884 N N . CYS A 1 104 ? -4.662 -6.152 6.431 1.00 90.81 104 CYS A N 1
ATOM 885 C CA . CYS A 1 104 ? -4.519 -5.926 7.871 1.00 90.81 104 CYS A CA 1
ATOM 886 C C . CYS A 1 104 ? -4.327 -7.227 8.676 1.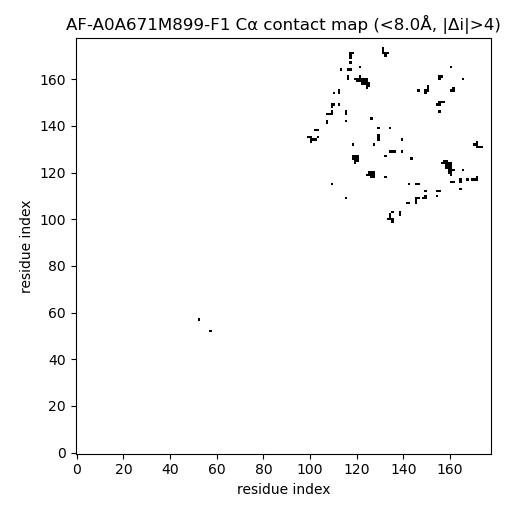00 90.81 104 CYS A C 1
ATOM 888 O O . CYS A 1 104 ? -3.576 -7.214 9.650 1.00 90.81 104 CYS A O 1
ATOM 890 N N . ASN A 1 105 ? -4.883 -8.347 8.205 1.00 89.50 105 ASN A N 1
ATOM 891 C CA . ASN A 1 105 ? -4.772 -9.661 8.852 1.00 89.50 105 ASN A CA 1
ATOM 892 C C . ASN A 1 105 ? -3.843 -10.637 8.107 1.00 89.50 105 ASN A C 1
ATOM 894 O O . ASN A 1 105 ? -3.812 -11.819 8.432 1.00 89.50 105 ASN A O 1
ATOM 898 N N . ILE A 1 106 ? -3.098 -10.159 7.107 1.00 92.62 106 ILE A N 1
ATOM 899 C CA . ILE A 1 106 ? -2.260 -10.995 6.239 1.00 92.62 106 ILE A CA 1
ATOM 900 C C . ILE A 1 106 ? -0.786 -10.667 6.502 1.00 92.62 106 ILE A C 1
ATOM 902 O O . ILE A 1 106 ? -0.398 -9.497 6.620 1.00 92.62 106 ILE A O 1
ATOM 906 N N . THR A 1 107 ? 0.047 -11.698 6.618 1.00 93.75 107 THR A N 1
ATOM 907 C CA . THR A 1 107 ? 1.504 -11.573 6.761 1.00 93.75 107 THR A CA 1
ATOM 908 C C . THR A 1 107 ? 2.149 -11.309 5.404 1.00 93.75 107 THR A C 1
ATOM 910 O O . THR A 1 107 ? 1.866 -12.022 4.442 1.00 93.75 107 THR A O 1
ATOM 913 N N . VAL A 1 108 ? 3.006 -10.287 5.309 1.00 96.00 108 VAL A N 1
ATOM 914 C CA . VAL A 1 108 ? 3.652 -9.909 4.045 1.00 96.00 108 VAL A CA 1
ATOM 915 C C . VAL A 1 108 ? 5.085 -10.429 4.011 1.00 96.00 108 VAL A C 1
ATOM 917 O O . VAL A 1 108 ? 5.955 -9.928 4.720 1.00 96.00 108 VAL A O 1
ATOM 920 N N . ASP A 1 109 ? 5.336 -11.381 3.117 1.00 96.19 109 ASP A N 1
ATOM 921 C CA . ASP A 1 109 ? 6.661 -11.947 2.874 1.00 96.19 109 ASP A CA 1
ATOM 922 C C . ASP A 1 109 ? 7.294 -11.396 1.591 1.00 96.19 109 ASP A C 1
ATOM 924 O O . ASP A 1 109 ? 6.632 -11.229 0.570 1.00 96.19 109 ASP A O 1
ATOM 928 N N . PHE A 1 110 ? 8.617 -11.204 1.606 1.00 96.94 110 PHE A N 1
ATOM 929 C CA . PHE A 1 110 ? 9.390 -10.776 0.427 1.00 96.94 110 PHE A CA 1
ATOM 930 C C . PHE A 1 110 ? 9.484 -11.847 -0.674 1.00 96.94 110 PHE A C 1
ATOM 932 O O . PHE A 1 110 ? 9.828 -11.529 -1.806 1.00 96.94 110 PHE A O 1
ATOM 939 N N . ARG A 1 111 ? 9.194 -13.109 -0.335 1.00 96.19 111 ARG A N 1
ATOM 940 C CA . ARG A 1 111 ? 9.194 -14.244 -1.269 1.00 96.19 111 ARG A CA 1
ATOM 941 C C . ARG A 1 111 ? 7.951 -14.269 -2.156 1.00 96.19 111 ARG A C 1
ATOM 943 O O . ARG A 1 111 ? 7.995 -14.826 -3.244 1.00 96.19 111 ARG A O 1
ATOM 950 N N . ASN A 1 112 ? 6.843 -13.682 -1.697 1.00 95.94 112 ASN A N 1
ATOM 951 C CA . ASN A 1 112 ? 5.602 -13.651 -2.461 1.00 95.94 112 ASN A CA 1
ATOM 952 C C . ASN A 1 112 ? 5.638 -12.493 -3.468 1.00 95.94 112 ASN A C 1
ATOM 954 O O . ASN A 1 112 ? 5.114 -11.407 -3.220 1.00 95.94 112 ASN A O 1
ATOM 958 N N . VAL A 1 113 ? 6.297 -12.733 -4.601 1.00 95.31 113 VAL A N 1
ATOM 959 C CA . VAL A 1 113 ? 6.459 -11.738 -5.669 1.00 95.31 113 VAL A CA 1
ATOM 960 C C . VAL A 1 113 ? 5.108 -11.348 -6.266 1.00 95.31 113 VAL A C 1
ATOM 962 O O . VAL A 1 113 ? 4.890 -10.163 -6.505 1.00 95.31 113 VAL A O 1
ATOM 965 N N . GLN A 1 114 ? 4.181 -12.300 -6.410 1.00 94.75 114 GLN A N 1
ATOM 966 C CA . GLN A 1 114 ? 2.851 -12.065 -6.975 1.00 94.75 114 GLN A CA 1
ATOM 967 C C . GLN A 1 114 ? 2.091 -10.989 -6.188 1.00 94.75 114 GLN A C 1
ATOM 969 O O . GLN A 1 114 ? 1.688 -9.978 -6.762 1.00 94.75 114 GLN A O 1
ATOM 974 N N . LEU A 1 115 ? 1.998 -11.130 -4.859 1.00 94.88 115 LEU A N 1
ATOM 975 C CA . LEU A 1 115 ? 1.343 -10.139 -3.997 1.00 94.88 115 LEU A CA 1
ATOM 976 C C . LEU A 1 115 ? 2.031 -8.769 -4.066 1.00 94.88 115 LEU A C 1
ATOM 978 O O . LEU A 1 115 ? 1.377 -7.731 -4.130 1.00 94.88 115 LEU A O 1
ATOM 982 N N . LEU A 1 116 ? 3.364 -8.751 -4.025 1.00 95.69 116 LEU A N 1
ATOM 983 C CA . LEU A 1 116 ? 4.131 -7.507 -4.023 1.00 95.69 116 LEU A CA 1
ATOM 984 C C . LEU A 1 116 ? 4.050 -6.772 -5.367 1.00 95.69 116 LEU A C 1
ATOM 986 O O . LEU A 1 116 ? 4.070 -5.541 -5.389 1.00 95.69 116 LEU A O 1
ATOM 990 N N . SER A 1 117 ? 3.924 -7.511 -6.472 1.00 95.62 117 SER A N 1
ATOM 991 C CA . SER A 1 117 ? 3.841 -6.965 -7.828 1.00 95.62 117 SER A CA 1
ATOM 992 C C . SER A 1 117 ? 2.582 -6.115 -8.048 1.00 95.62 117 SER A C 1
ATOM 994 O O . SER A 1 117 ? 2.599 -5.197 -8.864 1.00 95.62 117 SER A O 1
ATOM 996 N N . GLN A 1 118 ? 1.517 -6.361 -7.277 1.00 94.12 118 GLN A N 1
ATOM 997 C CA . GLN A 1 118 ? 0.260 -5.605 -7.324 1.00 94.12 118 GLN A CA 1
ATOM 998 C C . GLN A 1 118 ? 0.400 -4.168 -6.786 1.00 94.12 118 GLN A C 1
ATOM 1000 O O . GLN A 1 118 ? -0.414 -3.299 -7.093 1.00 94.12 118 GLN A O 1
ATOM 1005 N N . PHE A 1 119 ? 1.440 -3.891 -5.990 1.00 95.25 119 PHE A N 1
ATOM 1006 C CA . PHE A 1 119 ? 1.709 -2.567 -5.409 1.00 95.25 119 PHE A CA 1
ATOM 1007 C C . PHE A 1 119 ? 2.706 -1.733 -6.222 1.00 95.25 119 PHE A C 1
ATOM 1009 O O . PHE A 1 119 ? 3.206 -0.711 -5.736 1.00 95.25 119 PHE A O 1
ATOM 1016 N N . ILE A 1 120 ? 3.028 -2.178 -7.435 1.00 95.12 120 ILE A N 1
ATOM 1017 C CA . ILE A 1 120 ? 4.070 -1.605 -8.279 1.00 95.12 120 ILE A CA 1
ATOM 1018 C C . ILE A 1 120 ? 3.479 -1.221 -9.632 1.00 95.12 120 ILE A C 1
ATOM 1020 O O . ILE A 1 120 ? 2.629 -1.917 -10.180 1.00 95.12 120 ILE A O 1
ATOM 1024 N N . SER A 1 121 ? 3.963 -0.110 -10.181 1.00 93.50 121 SER A N 1
ATOM 1025 C CA . SER A 1 121 ? 3.609 0.332 -11.524 1.00 93.50 121 SER A CA 1
ATOM 1026 C C . SER A 1 121 ? 4.117 -0.635 -12.596 1.00 93.50 121 SER A C 1
ATOM 1028 O O . SER A 1 121 ? 5.316 -0.937 -12.591 1.00 93.50 121 SER A O 1
ATOM 1030 N N . PRO A 1 122 ? 3.257 -1.067 -13.542 1.00 92.50 122 PRO A N 1
ATOM 1031 C CA . PRO A 1 122 ? 3.638 -2.028 -14.572 1.00 92.50 122 PRO A CA 1
ATOM 1032 C C . PRO A 1 122 ? 4.785 -1.512 -15.446 1.00 92.50 122 PRO A C 1
ATOM 1034 O O . PRO A 1 122 ? 5.756 -2.235 -15.638 1.00 92.50 122 PRO A O 1
ATOM 1037 N N . HIS A 1 123 ? 4.724 -0.246 -15.878 1.00 91.44 123 HIS A N 1
ATOM 1038 C CA . HIS A 1 123 ? 5.688 0.348 -16.816 1.00 91.44 123 HIS A CA 1
ATOM 1039 C C . HIS A 1 123 ? 6.932 0.962 -16.161 1.00 91.44 123 HIS A C 1
ATOM 1041 O O . HIS A 1 123 ? 7.974 1.050 -16.798 1.00 91.44 123 HIS A O 1
ATOM 1047 N N . THR A 1 124 ? 6.833 1.432 -14.912 1.00 92.19 124 THR A N 1
ATOM 1048 C CA . THR A 1 124 ? 7.929 2.194 -14.273 1.00 92.19 124 THR A CA 1
ATOM 1049 C C . THR A 1 124 ? 8.592 1.479 -13.105 1.00 92.19 124 THR A C 1
ATOM 1051 O O . THR A 1 124 ? 9.584 1.978 -12.572 1.00 92.19 124 THR A O 1
ATOM 1054 N N . GLY A 1 125 ? 8.012 0.377 -12.616 1.00 93.00 125 GLY A N 1
ATOM 1055 C CA . GLY A 1 125 ? 8.537 -0.311 -11.441 1.00 93.00 125 GLY A CA 1
ATOM 1056 C C . GLY A 1 125 ? 8.482 0.547 -10.167 1.00 93.00 125 GLY A C 1
ATOM 1057 O O . GLY A 1 125 ? 9.116 0.230 -9.160 1.00 93.00 125 GLY A O 1
ATOM 1058 N N . ARG A 1 126 ? 7.746 1.662 -10.151 1.00 94.62 126 ARG A N 1
ATOM 1059 C CA . ARG A 1 126 ? 7.617 2.511 -8.958 1.00 94.62 126 ARG A CA 1
ATOM 1060 C C . ARG A 1 126 ? 6.609 1.916 -7.982 1.00 94.62 126 ARG A C 1
ATOM 1062 O O . ARG A 1 126 ? 5.558 1.438 -8.392 1.00 94.62 126 ARG A O 1
ATOM 1069 N N . ILE A 1 127 ? 6.926 1.959 -6.688 1.00 96.44 127 ILE A N 1
ATOM 1070 C CA . ILE A 1 127 ? 6.005 1.535 -5.624 1.00 96.44 127 ILE A CA 1
ATOM 1071 C C . ILE A 1 127 ? 4.924 2.607 -5.478 1.00 96.44 127 ILE A C 1
ATOM 1073 O O . ILE A 1 127 ? 5.247 3.787 -5.326 1.00 96.44 127 ILE A O 1
ATOM 1077 N N . TYR A 1 128 ? 3.654 2.208 -5.507 1.00 95.75 128 TYR A N 1
ATOM 1078 C CA . TYR A 1 128 ? 2.540 3.139 -5.349 1.00 95.75 128 TYR A CA 1
ATOM 1079 C C . TYR A 1 128 ? 2.490 3.756 -3.950 1.00 95.75 128 TYR A C 1
ATOM 1081 O O . TYR A 1 128 ? 2.853 3.129 -2.958 1.00 95.75 128 TYR A O 1
ATOM 1089 N N . GLY A 1 129 ? 1.998 4.993 -3.855 1.00 95.44 129 GLY A N 1
ATOM 1090 C CA . GLY A 1 129 ? 1.822 5.684 -2.578 1.00 95.44 129 GLY A CA 1
ATOM 1091 C C . GLY A 1 129 ? 0.632 5.167 -1.757 1.00 95.44 129 GLY A C 1
ATOM 1092 O O . GLY A 1 129 ? -0.239 4.443 -2.242 1.00 95.44 129 GLY A O 1
ATOM 1093 N N . ARG A 1 130 ? 0.539 5.597 -0.491 1.00 94.75 130 ARG A N 1
ATOM 1094 C CA . ARG A 1 130 ? -0.575 5.214 0.401 1.00 94.75 130 ARG A CA 1
ATOM 1095 C C . ARG A 1 130 ? -1.950 5.649 -0.124 1.00 94.75 130 ARG A C 1
ATOM 1097 O O . ARG A 1 130 ? -2.911 4.911 0.049 1.00 94.75 130 ARG A O 1
ATOM 1104 N N . HIS A 1 131 ? -2.037 6.820 -0.756 1.00 93.06 131 HIS A N 1
ATOM 1105 C CA . HIS A 1 131 ? -3.297 7.358 -1.283 1.00 93.06 131 HIS A CA 1
ATOM 1106 C C . HIS A 1 131 ? -3.884 6.508 -2.422 1.00 93.06 131 HIS A C 1
ATOM 1108 O O . HIS A 1 131 ? -5.087 6.542 -2.633 1.00 93.06 131 HIS A O 1
ATOM 1114 N N . ILE A 1 132 ? -3.041 5.728 -3.105 1.00 93.81 132 ILE A N 1
ATOM 1115 C CA . ILE A 1 132 ? -3.429 4.801 -4.174 1.00 93.81 132 ILE A CA 1
ATOM 1116 C C . ILE A 1 132 ? -3.762 3.430 -3.581 1.00 93.81 132 ILE A C 1
ATOM 1118 O O . ILE A 1 132 ? -4.834 2.884 -3.793 1.00 93.81 132 ILE A O 1
ATOM 1122 N N . THR A 1 133 ? -2.836 2.876 -2.796 1.00 94.31 133 THR A N 1
ATOM 1123 C CA . THR A 1 133 ? -2.944 1.498 -2.284 1.00 94.31 133 THR A CA 1
ATOM 1124 C C . THR A 1 133 ? -4.015 1.320 -1.205 1.00 94.31 133 THR A C 1
ATOM 1126 O O . THR A 1 133 ? -4.393 0.192 -0.900 1.00 94.31 133 THR A O 1
ATOM 1129 N N . GLY A 1 134 ? -4.461 2.403 -0.556 1.00 93.12 134 GLY A N 1
ATOM 1130 C CA . GLY A 1 134 ? -5.486 2.351 0.493 1.00 93.12 134 GLY A CA 1
ATOM 1131 C C . GLY A 1 134 ? -5.066 1.580 1.753 1.00 93.12 134 GLY A C 1
ATOM 1132 O O . GLY A 1 134 ? -5.908 1.199 2.567 1.00 93.12 134 GLY A O 1
ATOM 1133 N N . LEU A 1 135 ? -3.766 1.319 1.936 1.00 94.94 135 LEU A N 1
ATOM 1134 C CA . LEU A 1 135 ? -3.266 0.526 3.057 1.00 94.94 135 LEU A CA 1
ATOM 1135 C C . LEU A 1 135 ? -3.043 1.349 4.327 1.00 94.94 135 LEU A C 1
ATOM 1137 O O . LEU A 1 135 ? -2.635 2.512 4.304 1.00 94.94 135 LEU A O 1
ATOM 1141 N N . CYS A 1 136 ? -3.191 0.681 5.473 1.00 94.94 136 CYS A N 1
ATOM 1142 C CA . CYS A 1 136 ? -2.749 1.210 6.758 1.00 94.94 136 CYS A CA 1
ATOM 1143 C C . CYS A 1 136 ? -1.246 1.519 6.728 1.00 94.94 136 CYS A C 1
ATOM 1145 O O . CYS A 1 136 ? -0.452 0.782 6.142 1.00 94.94 136 CYS A O 1
ATOM 1147 N N . GLY A 1 137 ? -0.818 2.562 7.442 1.00 95.06 137 GLY A N 1
ATOM 1148 C CA . GLY A 1 137 ? 0.582 2.993 7.411 1.00 95.06 137 GLY A CA 1
ATOM 1149 C C . GLY A 1 137 ? 1.596 1.944 7.859 1.00 95.06 137 GLY A C 1
ATOM 1150 O O . GLY A 1 137 ? 2.691 1.873 7.301 1.00 95.06 137 GLY A O 1
ATOM 1151 N N . ARG A 1 138 ? 1.206 1.090 8.811 1.00 94.50 138 ARG A N 1
ATOM 1152 C CA . ARG A 1 138 ? 2.014 -0.047 9.271 1.00 94.50 138 ARG A CA 1
ATOM 1153 C C . ARG A 1 138 ? 2.257 -1.046 8.138 1.00 94.50 138 ARG A C 1
ATOM 1155 O O . ARG A 1 138 ? 3.407 -1.346 7.832 1.00 94.50 138 ARG A O 1
ATOM 1162 N N . LYS A 1 139 ? 1.182 -1.478 7.471 1.00 95.69 139 LYS A N 1
ATOM 1163 C CA . LYS A 1 139 ? 1.233 -2.453 6.373 1.00 95.69 139 LYS A CA 1
ATOM 1164 C C . LYS A 1 139 ? 1.909 -1.894 5.128 1.00 95.69 139 LYS A C 1
ATOM 1166 O O . LYS A 1 139 ? 2.723 -2.577 4.526 1.00 95.69 139 LYS A O 1
ATOM 1171 N N . HIS A 1 140 ? 1.684 -0.625 4.794 1.00 96.50 140 HIS A N 1
ATOM 1172 C CA . HIS A 1 140 ? 2.368 0.004 3.664 1.00 96.50 140 HIS A CA 1
ATOM 1173 C C . HIS A 1 140 ? 3.901 0.037 3.843 1.00 96.50 140 HIS A C 1
ATOM 1175 O O . HIS A 1 140 ? 4.650 -0.213 2.897 1.00 96.50 140 HIS A O 1
ATOM 1181 N N . LYS A 1 141 ? 4.384 0.282 5.072 1.00 96.81 141 LYS A N 1
ATOM 1182 C CA . LYS A 1 141 ? 5.819 0.230 5.401 1.00 96.81 141 LYS A CA 1
ATOM 1183 C C . LYS A 1 141 ? 6.371 -1.197 5.332 1.00 96.81 141 LYS A C 1
ATOM 1185 O O . LYS A 1 141 ? 7.496 -1.378 4.876 1.00 96.81 141 LYS A O 1
ATOM 1190 N N . GLU A 1 142 ? 5.594 -2.185 5.771 1.00 96.62 142 GLU A N 1
ATOM 1191 C CA . GLU A 1 142 ? 5.926 -3.614 5.674 1.00 96.62 142 GLU A CA 1
ATOM 1192 C C . GLU A 1 142 ?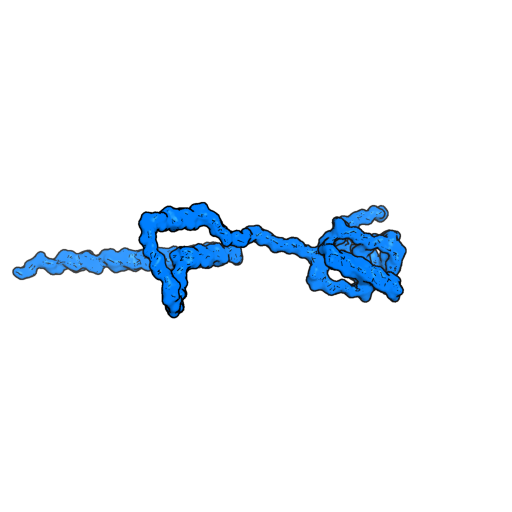 6.080 -4.045 4.206 1.00 96.62 142 GLU A C 1
ATOM 1194 O O . GLU A 1 142 ? 7.145 -4.522 3.823 1.00 96.62 142 GLU A O 1
ATOM 1199 N N . VAL A 1 143 ? 5.090 -3.734 3.361 1.00 96.88 143 VAL A N 1
ATOM 1200 C CA . VAL A 1 143 ? 5.116 -3.985 1.908 1.00 96.88 143 VAL A CA 1
ATOM 1201 C C . VAL A 1 143 ? 6.303 -3.289 1.244 1.00 96.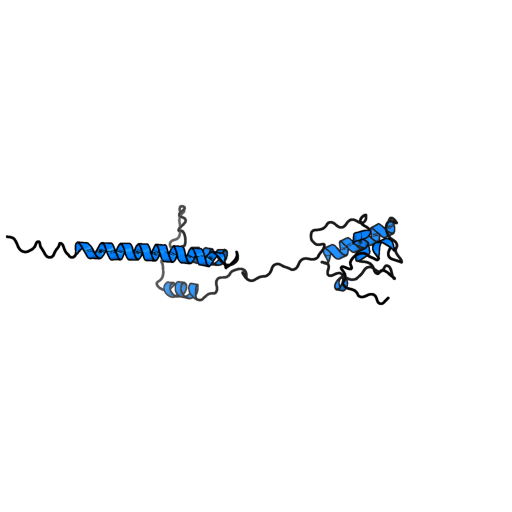88 143 VAL A C 1
ATOM 1203 O O . VAL A 1 143 ? 7.063 -3.919 0.517 1.00 96.88 143 VAL A O 1
ATOM 1206 N N . SER A 1 144 ? 6.539 -2.008 1.544 1.00 97.31 144 SER A N 1
ATOM 1207 C CA . SER A 1 144 ? 7.665 -1.262 0.963 1.00 97.31 144 SER A CA 1
ATOM 1208 C C . SER A 1 144 ? 9.023 -1.872 1.322 1.00 97.31 144 SER A C 1
ATOM 1210 O O . SER A 1 144 ? 9.934 -1.891 0.496 1.00 97.31 144 SER A O 1
ATOM 1212 N N . LYS A 1 145 ? 9.180 -2.373 2.555 1.00 97.81 145 LYS A N 1
ATOM 1213 C CA . LYS A 1 145 ? 10.393 -3.085 2.979 1.00 97.81 145 LYS A CA 1
ATOM 1214 C C . LYS A 1 145 ? 10.522 -4.432 2.273 1.00 97.81 145 LYS A C 1
ATOM 1216 O O . LYS A 1 145 ? 11.616 -4.758 1.821 1.00 97.81 145 LYS A O 1
ATOM 1221 N N . ALA A 1 146 ? 9.429 -5.183 2.155 1.00 97.88 146 ALA A N 1
ATOM 1222 C CA . ALA A 1 146 ? 9.407 -6.469 1.470 1.00 97.88 146 ALA A CA 1
ATOM 1223 C C . ALA A 1 146 ? 9.774 -6.327 -0.016 1.00 97.88 146 ALA A C 1
ATOM 1225 O O . ALA A 1 146 ? 10.629 -7.069 -0.483 1.00 97.88 146 ALA A O 1
ATOM 1226 N N . ILE A 1 147 ? 9.241 -5.319 -0.721 1.00 97.75 147 ILE A N 1
ATOM 1227 C CA . ILE A 1 147 ? 9.595 -5.020 -2.122 1.00 97.75 147 ILE A CA 1
ATOM 1228 C C . ILE A 1 147 ? 11.081 -4.686 -2.253 1.00 97.75 147 ILE A C 1
ATOM 1230 O O . ILE A 1 147 ? 11.773 -5.241 -3.103 1.00 97.75 147 ILE A O 1
ATOM 1234 N N . LYS A 1 148 ? 11.602 -3.795 -1.398 1.00 97.81 148 LYS A N 1
ATOM 1235 C CA . LYS A 1 148 ? 13.029 -3.434 -1.418 1.00 97.81 148 LYS A CA 1
ATOM 1236 C C . LYS A 1 148 ? 13.923 -4.648 -1.161 1.00 97.81 148 LYS A C 1
ATOM 1238 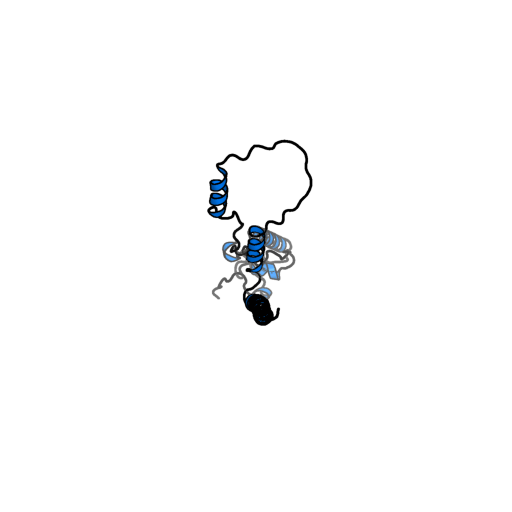O O . LYS A 1 148 ? 14.929 -4.810 -1.842 1.00 97.81 148 LYS A O 1
ATOM 1243 N N . LYS A 1 149 ? 13.526 -5.520 -0.229 1.00 98.06 149 LYS A N 1
ATOM 1244 C CA . LYS A 1 149 ? 14.234 -6.767 0.071 1.00 98.06 149 LYS A CA 1
ATOM 1245 C C . LYS A 1 149 ? 14.178 -7.754 -1.101 1.00 98.06 149 LYS A C 1
ATOM 1247 O O . LYS A 1 149 ? 15.213 -8.289 -1.485 1.00 98.06 149 LYS A O 1
ATOM 1252 N N . ALA A 1 150 ? 13.006 -7.944 -1.706 1.00 97.94 150 ALA A N 1
ATOM 1253 C CA . ALA A 1 150 ? 12.826 -8.793 -2.882 1.00 97.94 150 ALA A CA 1
ATOM 1254 C C . ALA A 1 150 ? 13.708 -8.327 -4.051 1.00 97.94 150 ALA A C 1
ATOM 1256 O O . ALA A 1 150 ? 14.375 -9.146 -4.674 1.00 97.94 150 ALA A O 1
ATOM 1257 N N . ARG A 1 151 ? 13.794 -7.007 -4.270 1.00 97.12 151 ARG A N 1
ATOM 1258 C CA . ARG A 1 151 ? 14.694 -6.394 -5.260 1.00 97.12 151 ARG A CA 1
ATOM 1259 C C . ARG A 1 151 ? 16.161 -6.659 -4.967 1.00 97.12 151 ARG A C 1
ATOM 1261 O O . ARG A 1 151 ? 16.879 -7.098 -5.854 1.00 97.12 151 ARG A O 1
ATOM 1268 N N . SER A 1 152 ? 16.604 -6.445 -3.726 1.00 97.44 152 SER A N 1
ATOM 1269 C CA . SER A 1 152 ? 18.002 -6.703 -3.351 1.00 97.44 152 SER A CA 1
ATOM 1270 C C . SER A 1 152 ? 18.399 -8.176 -3.469 1.00 97.44 152 SER A C 1
ATOM 1272 O O . SER A 1 152 ? 19.560 -8.472 -3.711 1.00 97.44 152 SER A O 1
ATOM 1274 N N . MET A 1 153 ? 17.444 -9.094 -3.299 1.00 97.19 153 MET A N 1
ATOM 1275 C CA . MET A 1 153 ? 17.673 -10.538 -3.391 1.00 97.19 153 MET A CA 1
ATOM 1276 C C . MET A 1 153 ? 17.459 -11.096 -4.807 1.00 97.19 153 MET A C 1
ATOM 1278 O O . MET A 1 153 ? 17.619 -12.294 -5.003 1.00 97.19 153 MET A O 1
ATOM 1282 N N . GLY A 1 154 ? 17.072 -10.263 -5.779 1.00 95.75 154 GLY A N 1
ATOM 1283 C CA . GLY A 1 154 ? 16.852 -10.691 -7.164 1.00 95.75 154 GLY A CA 1
ATOM 1284 C C . GLY A 1 154 ? 15.528 -11.417 -7.429 1.00 95.75 154 GLY A C 1
ATOM 1285 O O . GLY A 1 15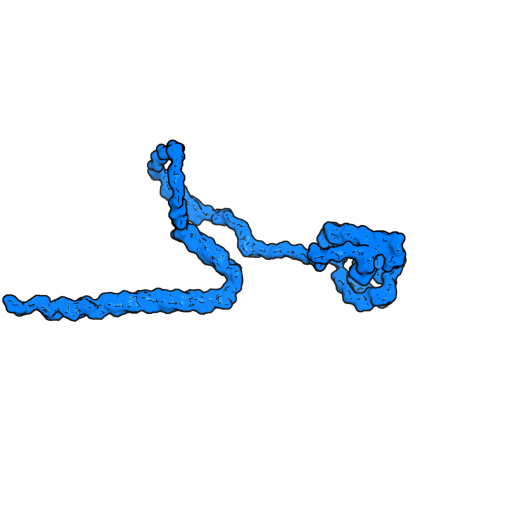4 ? 15.344 -11.941 -8.518 1.00 95.75 154 GLY A O 1
ATOM 1286 N N . PHE A 1 155 ? 14.580 -11.426 -6.484 1.00 96.00 155 PHE A N 1
ATOM 1287 C CA . PHE A 1 155 ? 13.247 -12.013 -6.703 1.00 96.00 155 PHE A CA 1
ATOM 1288 C C . PHE A 1 155 ? 12.333 -11.132 -7.563 1.00 96.00 155 PHE A C 1
ATOM 1290 O O . PHE A 1 155 ? 11.327 -11.605 -8.080 1.00 96.00 155 PHE A O 1
ATOM 1297 N N . MET A 1 156 ? 12.628 -9.835 -7.664 1.00 95.50 156 MET A N 1
ATOM 1298 C CA . MET A 1 156 ? 11.783 -8.873 -8.364 1.00 95.50 156 MET A CA 1
ATOM 1299 C C . MET A 1 156 ? 12.630 -7.799 -9.043 1.00 95.50 156 MET A C 1
ATOM 1301 O O . MET A 1 156 ? 13.558 -7.255 -8.443 1.00 95.50 156 MET A O 1
ATOM 1305 N N . SER A 1 157 ? 12.262 -7.439 -10.269 1.00 94.94 157 SER A N 1
ATOM 1306 C CA . SER A 1 157 ? 12.874 -6.353 -11.033 1.00 94.94 157 SER A CA 1
ATOM 1307 C C . SER A 1 157 ? 12.593 -4.968 -10.430 1.00 94.94 157 SER A C 1
ATOM 1309 O O . SER A 1 157 ? 11.576 -4.704 -9.777 1.00 94.94 157 SER A O 1
ATOM 1311 N N . VAL A 1 158 ? 13.540 -4.049 -10.637 1.00 95.31 158 VAL A N 1
ATOM 1312 C CA . VAL A 1 158 ? 13.443 -2.662 -10.150 1.00 95.31 158 VAL A CA 1
ATOM 1313 C C . VAL A 1 158 ? 12.723 -1.761 -11.154 1.00 95.31 158 VAL A C 1
ATOM 1315 O O . VAL A 1 158 ? 11.992 -0.864 -10.741 1.00 95.31 158 VAL A O 1
ATOM 1318 N N . THR A 1 159 ? 12.937 -2.005 -12.447 1.00 94.31 159 THR A N 1
ATOM 1319 C CA . THR A 1 159 ? 12.555 -1.122 -13.559 1.00 94.31 159 THR A CA 1
ATOM 1320 C C . THR A 1 159 ? 11.166 -1.402 -14.119 1.00 94.31 159 THR A C 1
ATOM 1322 O O . THR A 1 159 ? 10.416 -0.465 -14.355 1.00 94.31 159 THR A O 1
ATOM 1325 N N . LEU A 1 160 ? 10.809 -2.670 -14.310 1.00 93.31 160 LEU A N 1
ATOM 1326 C CA . LEU A 1 160 ? 9.541 -3.095 -14.908 1.00 93.31 160 LEU A CA 1
ATOM 1327 C C . LEU A 1 160 ? 8.882 -4.168 -14.039 1.00 93.31 160 LEU A C 1
ATOM 1329 O O . LEU A 1 160 ? 9.581 -4.860 -13.301 1.00 93.31 160 LEU A O 1
ATOM 1333 N N . LYS A 1 161 ? 7.559 -4.320 -14.112 1.00 93.50 161 LYS A N 1
ATOM 1334 C CA . LYS A 1 161 ? 6.856 -5.487 -13.557 1.00 93.50 161 LYS A CA 1
ATOM 1335 C C . LYS A 1 161 ? 7.081 -6.714 -14.454 1.00 93.50 161 LYS A C 1
ATOM 1337 O O . LYS A 1 161 ? 7.202 -6.577 -15.667 1.00 93.50 161 LYS A O 1
ATOM 1342 N N . ASP A 1 162 ? 7.138 -7.904 -13.861 1.00 93.19 162 ASP A N 1
ATOM 1343 C CA . ASP A 1 162 ? 7.244 -9.158 -14.618 1.00 93.19 162 ASP A CA 1
ATOM 1344 C C . ASP A 1 162 ? 5.992 -9.357 -15.503 1.00 93.19 162 ASP A C 1
ATOM 1346 O O . ASP A 1 162 ? 4.876 -9.242 -14.974 1.00 93.19 162 ASP A O 1
ATOM 1350 N N . PRO A 1 163 ? 6.143 -9.667 -16.810 1.00 92.31 163 PRO A N 1
ATOM 1351 C CA . PRO A 1 163 ? 5.034 -9.957 -17.719 1.00 92.31 163 PRO A CA 1
ATOM 1352 C C . PRO A 1 163 ? 4.021 -10.981 -17.199 1.00 92.31 163 PRO A C 1
ATOM 1354 O O . PRO A 1 163 ? 2.835 -10.875 -17.513 1.00 92.31 163 PRO A O 1
ATOM 1357 N N . GLN A 1 164 ? 4.457 -11.943 -16.381 1.00 92.75 164 GLN A N 1
ATOM 1358 C CA . GLN A 1 164 ? 3.580 -12.973 -15.819 1.00 92.75 164 GLN A CA 1
ATOM 1359 C C . GLN A 1 164 ? 2.512 -12.392 -14.884 1.00 92.75 164 GLN A C 1
ATOM 1361 O O . GLN A 1 164 ? 1.385 -12.879 -14.864 1.00 92.75 164 GLN A O 1
ATOM 1366 N N . PHE A 1 165 ? 2.835 -11.318 -14.158 1.00 92.94 165 PHE A N 1
ATOM 1367 C CA . PHE A 1 165 ? 1.943 -10.710 -13.166 1.00 92.94 165 PHE A CA 1
ATOM 1368 C C . PHE A 1 165 ? 1.173 -9.496 -13.705 1.00 92.94 165 PHE A C 1
ATOM 1370 O O . PHE A 1 165 ? 0.450 -8.840 -12.956 1.00 92.94 165 PHE A O 1
ATOM 1377 N N . ILE A 1 166 ? 1.331 -9.132 -14.983 1.00 90.00 166 ILE A N 1
ATOM 1378 C CA . ILE A 1 166 ? 0.619 -7.982 -15.574 1.00 90.00 166 ILE A CA 1
ATOM 1379 C C . ILE A 1 166 ? -0.891 -8.237 -15.633 1.00 90.00 166 ILE A C 1
ATOM 1381 O O . ILE A 1 166 ? -1.665 -7.310 -15.443 1.00 90.00 166 ILE A O 1
ATOM 1385 N N . LYS A 1 167 ? -1.304 -9.492 -15.833 1.00 89.44 167 LYS A N 1
ATOM 1386 C CA . LYS A 1 167 ? -2.714 -9.890 -15.977 1.00 89.44 167 LYS A CA 1
ATOM 1387 C C . LYS A 1 167 ? -3.436 -10.143 -14.643 1.00 89.44 167 LYS A C 1
ATOM 1389 O O . LYS A 1 167 ? -4.592 -10.557 -14.655 1.00 89.44 167 LYS A O 1
ATOM 1394 N N . ASP A 1 168 ? -2.759 -9.945 -13.512 1.00 90.56 168 ASP A N 1
ATOM 1395 C CA . ASP A 1 168 ? -3.363 -10.093 -12.185 1.00 90.56 168 ASP A CA 1
ATOM 1396 C C . ASP A 1 168 ? -4.420 -8.998 -11.929 1.00 90.56 168 ASP A C 1
ATOM 1398 O O . ASP A 1 168 ? -4.290 -7.889 -12.446 1.00 90.56 168 ASP A O 1
ATOM 1402 N N . PRO A 1 169 ? -5.452 -9.261 -11.103 1.00 89.69 169 PRO A N 1
ATOM 1403 C CA . PRO A 1 169 ? -6.468 -8.263 -10.786 1.00 89.69 169 PRO A CA 1
ATOM 1404 C C . PRO A 1 169 ? -5.876 -7.058 -10.040 1.00 89.69 169 PRO A C 1
ATOM 1406 O O . PRO A 1 169 ? -5.186 -7.201 -9.025 1.00 89.69 169 PRO A O 1
ATOM 1409 N N . ASP A 1 170 ? -6.209 -5.854 -10.506 1.00 86.56 170 ASP A N 1
ATOM 1410 C CA . ASP A 1 170 ? -5.698 -4.607 -9.940 1.00 86.56 170 ASP A CA 1
ATOM 1411 C C . ASP A 1 170 ? -6.426 -4.201 -8.652 1.00 86.56 170 ASP A C 1
ATOM 1413 O O . ASP A 1 170 ? -7.537 -3.671 -8.659 1.00 86.56 170 ASP A O 1
ATOM 1417 N N . ILE A 1 171 ? -5.745 -4.354 -7.515 1.00 88.44 171 ILE A N 1
ATOM 1418 C CA . ILE A 1 171 ? -6.232 -3.900 -6.198 1.00 88.44 171 ILE A CA 1
ATOM 1419 C C . ILE A 1 171 ? -6.198 -2.374 -6.022 1.00 88.44 171 ILE A C 1
ATOM 1421 O O . ILE A 1 171 ? -6.883 -1.834 -5.156 1.00 88.44 171 ILE A O 1
ATOM 1425 N N . CYS A 1 172 ? -5.367 -1.678 -6.804 1.00 86.50 172 CYS A N 1
ATOM 1426 C CA . CYS A 1 172 ? -5.126 -0.243 -6.656 1.00 86.50 172 CYS A CA 1
ATOM 1427 C C . CYS A 1 172 ? -6.132 0.622 -7.436 1.00 86.50 172 CYS A C 1
ATOM 1429 O O . CYS A 1 172 ? -6.117 1.840 -7.281 1.00 86.50 172 CYS A O 1
ATOM 1431 N N . GLY A 1 173 ? -6.983 0.019 -8.280 1.00 85.25 173 GLY A N 1
ATOM 1432 C CA . GLY A 1 173 ? -8.023 0.727 -9.037 1.00 85.25 173 GLY A CA 1
ATOM 1433 C C . GLY A 1 173 ? -7.502 1.808 -9.993 1.00 85.25 173 GLY A C 1
ATOM 1434 O O . GLY A 1 173 ? -8.237 2.739 -10.323 1.00 85.25 173 GLY A O 1
ATOM 1435 N N . ILE A 1 174 ? -6.235 1.722 -10.410 1.00 87.50 174 ILE A N 1
ATOM 1436 C CA . ILE A 1 174 ? -5.622 2.680 -11.333 1.00 87.50 174 ILE A CA 1
ATOM 1437 C C . ILE A 1 174 ? -5.933 2.234 -12.754 1.00 87.50 174 ILE A C 1
ATOM 1439 O O . ILE A 1 174 ? -5.706 1.083 -13.106 1.00 87.50 174 ILE A O 1
ATOM 1443 N N . LYS A 1 175 ? -6.410 3.159 -13.585 1.00 84.31 175 LYS A N 1
ATOM 1444 C CA . LYS A 1 175 ? -6.520 2.924 -15.022 1.00 84.31 175 LYS A CA 1
ATOM 1445 C C . LYS A 1 175 ? -5.186 3.268 -15.667 1.00 84.31 175 LYS A C 1
ATOM 1447 O O . LYS A 1 175 ? -4.768 4.426 -15.641 1.00 84.31 175 LYS A O 1
ATOM 1452 N N . HIS A 1 176 ? -4.513 2.262 -16.202 1.00 78.94 176 HIS A N 1
ATOM 1453 C CA . HIS A 1 176 ? -3.389 2.471 -17.100 1.00 78.94 176 HIS A CA 1
ATOM 1454 C C . HIS A 1 176 ? -3.953 2.748 -18.493 1.00 78.94 176 HIS A C 1
ATOM 1456 O O . HIS A 1 176 ? -4.827 2.021 -18.956 1.00 78.94 176 HIS A O 1
ATOM 1462 N N . PHE A 1 177 ? -3.528 3.850 -19.107 1.00 73.81 177 PHE A N 1
ATOM 1463 C CA . PHE A 1 177 ? -3.821 4.098 -20.513 1.00 73.81 177 PHE A CA 1
ATOM 1464 C C . PHE A 1 177 ? -2.817 3.269 -21.316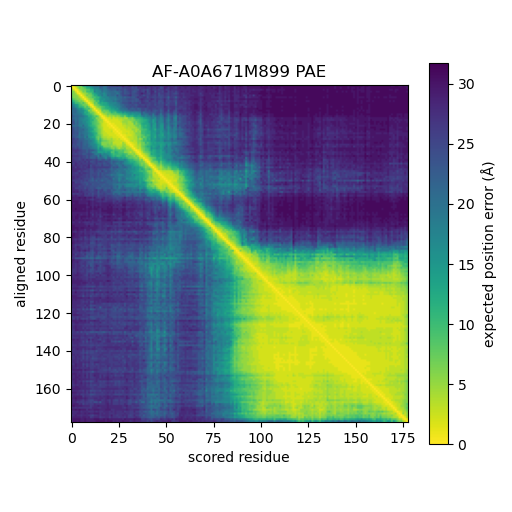 1.00 73.81 177 PHE A C 1
ATOM 1466 O O . PHE A 1 177 ? -1.621 3.562 -21.260 1.00 73.81 177 PHE A O 1
ATOM 1473 N N . GLU A 1 178 ? -3.307 2.195 -21.936 1.00 63.19 178 GLU A N 1
ATOM 1474 C CA . GLU A 1 178 ? -2.589 1.416 -22.957 1.00 63.19 178 GLU A CA 1
ATOM 1475 C C . GLU A 1 178 ? -2.595 2.133 -24.308 1.00 63.19 178 GLU A C 1
ATOM 1477 O O . GLU A 1 178 ? -3.617 2.789 -24.628 1.00 63.19 178 GLU A O 1
#

InterPro domains:
  IPR001648 Small ribosomal subunit protein bS18 [PF01084] (105-156)
  IPR001648 Small ribosomal subunit protein bS18 [PTHR13479] (86-170)
  IPR018275 Small ribosomal subunit protein bS18, conserved site [PS00057] (108-132)
  IPR036870 Small ribosomal subunit protein bS18 superfamily [G3DSA:4.10.640.10] (104-165)
  IPR036870 Small ribosomal subunit protein bS18 superfamily [SSF46911] (86-164)

pLDDT: mean 72.12, std 22.43, range [23.34, 98.06]

Sequence (178 aa):
MHLQNLYNYKIFSDNCSIILLYFIFIIYHWFFISETFCQLGPKLTKVFRMYLNILFPKKRGRSLTTSQQEPLKKGDMIRFFIFFLHPIKMENPYKTPPKTCILCNITVDFRNVQLLSQFISPHTGRIYGRHITGLCGRKHKEVSKAIKKARSMGFMSVTLKDPQFIKDPDICGIKHFE

Radius of gyration: 35.82 Å; Cα contacts (8 Å, |Δi|>4): 90; chains: 1; bounding box: 102×38×83 Å

Mean predicted aligned error: 18.7 Å

Solvent-accessible surface area (backbone atoms only — not comparable to full-atom values): 11606 Å² total; per-residue (Å²): 136,90,90,75,80,74,72,66,70,67,65,73,64,62,62,59,56,55,54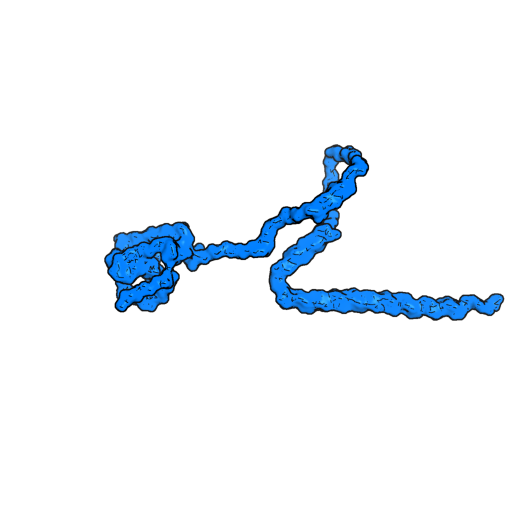,50,51,51,50,50,50,52,50,50,52,53,50,55,56,56,65,63,54,77,80,55,64,89,72,55,62,60,57,55,56,49,51,51,50,71,76,51,70,77,82,77,85,76,87,89,85,84,88,80,87,76,81,87,63,98,67,57,69,59,58,58,56,50,59,75,73,48,80,78,94,65,81,70,87,82,66,71,81,80,88,77,38,96,58,72,90,56,87,84,56,45,82,48,47,71,72,54,52,62,50,35,37,61,82,61,29,44,73,63,54,58,90,52,60,61,45,50,72,69,56,46,53,50,50,55,49,24,49,53,49,16,38,77,72,67,70,38,67,66,55,40,51,61,78,85,61,67,81,54,84,72,80,44,76,73,84,77,88,127

Foldseek 3Di:
DDDPPPPVVPVVPPVVVVVVVVVVVVVVVVVVVVVVVPPDDDLVVVVVVVVVCVVDVPPPDDDDDDDDDDDDDPPCVVVVVVVVVDDDPDDDSPDDDDDAAPCRPPDDALLCLLVLLLQADQQARDGDDCVQLVHDPVVSVNSVVSPVVNCVVVVADRGHGDPVNPPPDRNRPDDDDD